Protein AF-A0A1Y2BFE4-F1 (afdb_monomer_lite)

Sequence (234 aa):
MSKLLGVISMFLFLLGNILLFYPKPSSEQTCFHAAPMLWWGVMTVVGVGWFLFLQVFVIVVIVGIGGQAVLVGIPCYPTLHRTLTISDLKSLLRRIRLIPSVPIPDPPRAARPDPLSPAELHKLQIVCYVPHHDTSDQQKTTPSSTLNISVYDQSRLPYPPVYLDGHQSTCAICQEHYTPPRIGRTILMRADPLKRLPCKHIFHATCIDQWLSRGAGNCPFCNASVRNGLAAMA

Radius of gyration: 33.29 Å; chains: 1; bounding box: 67×53×93 Å

Foldseek 3Di:
DVVVVVVVVVVCVLVVLVVVQDDDPDDDDHPCVVCVPVVVVSVVVSVVVVVVVVVVVVVCCCCVVVVVCVVVPDPDDPPPPPDDDVVNVVVVCVVVCVDPDDPDPDDPDPDFAAFDDVVLLVLFAKEFEDEDPDPPDPDDDDDDDDDPDPPDDCVQEPHHYDYDYPVLQAAPQVRDGFDHWDDDPDSHTDGFTWTQALVRRIHGSVRVNCCRHPNGQADPPPRHRSVVSSVVVD

pLDDT: mean 77.0, std 15.4, range [31.84, 96.06]

InterPro domains:
  IPR001841 Zinc finger, RING-type [PS50089] (171-223)
  IPR001841 Zinc finger, RING-type [SM00184] (171-222)
  IPR013083 Zinc finger, RING/FYVE/PHD-type [G3DSA:3.30.40.10] (164-232)
  IPR024766 Zinc finger, RING-H2-type [PF12678] (170-223)
  IPR051834 RING finger E3 ubiquitin-protein ligase [PTHR45931] (161-227)

Organism: NCBI:txid71784

Structure (mmCIF, N/CA/C/O backbone):
data_AF-A0A1Y2BFE4-F1
#
_entry.id   AF-A0A1Y2BFE4-F1
#
loop_
_atom_site.group_PDB
_atom_site.id
_atom_site.type_symbol
_atom_site.label_atom_id
_atom_site.label_alt_id
_atom_site.label_comp_id
_atom_site.label_asym_id
_atom_site.label_entity_id
_atom_site.label_seq_id
_atom_site.pdbx_PDB_ins_code
_atom_site.Cartn_x
_atom_site.Cartn_y
_atom_site.Cartn_z
_atom_site.occupancy
_atom_site.B_iso_or_equiv
_atom_site.auth_seq_id
_atom_site.auth_comp_id
_atom_site.auth_asym_id
_atom_site.auth_atom_id
_atom_site.pdbx_PDB_model_num
ATOM 1 N N . MET A 1 1 ? 18.359 24.005 -31.662 1.00 56.78 1 MET A N 1
ATOM 2 C CA . MET A 1 1 ? 18.259 24.875 -30.467 1.00 56.78 1 MET A CA 1
ATOM 3 C C . MET A 1 1 ? 18.097 24.107 -29.153 1.00 56.78 1 MET A C 1
ATOM 5 O O . MET A 1 1 ? 18.828 24.415 -28.226 1.00 56.78 1 MET A O 1
ATOM 9 N N . SER A 1 2 ? 17.239 23.083 -29.055 1.00 68.06 2 SER A N 1
ATOM 10 C CA . SER A 1 2 ? 17.021 22.317 -27.805 1.00 68.06 2 SER A CA 1
ATOM 11 C C . SER A 1 2 ? 18.285 21.678 -27.208 1.00 68.06 2 SER A C 1
ATOM 13 O O . SER A 1 2 ? 18.498 21.745 -26.002 1.00 68.06 2 SER A O 1
ATOM 15 N N . LYS A 1 3 ? 19.169 21.121 -28.047 1.00 72.94 3 LYS A N 1
ATOM 16 C CA . LYS A 1 3 ? 20.442 20.533 -27.591 1.00 72.94 3 LYS A CA 1
ATOM 17 C C . LYS A 1 3 ? 21.408 21.566 -26.994 1.00 72.94 3 LYS A C 1
ATOM 19 O O . LYS A 1 3 ? 22.086 21.263 -26.025 1.00 72.94 3 LYS A O 1
ATOM 24 N N . LEU A 1 4 ? 21.429 22.787 -27.535 1.00 79.06 4 LEU A N 1
ATOM 25 C CA . LEU A 1 4 ? 22.255 23.884 -27.021 1.00 79.06 4 LEU A CA 1
ATOM 26 C C . LEU A 1 4 ? 21.730 24.380 -25.666 1.00 79.06 4 LEU A C 1
ATOM 28 O O . LEU A 1 4 ? 22.512 24.597 -24.748 1.00 79.06 4 LEU A O 1
ATOM 32 N N . LEU A 1 5 ? 20.405 24.480 -25.522 1.00 77.81 5 LEU A N 1
ATOM 33 C CA . LEU A 1 5 ? 19.760 24.881 -24.271 1.00 77.81 5 LEU A CA 1
ATOM 34 C C . LEU A 1 5 ? 20.032 23.882 -23.134 1.00 77.81 5 LEU A C 1
ATOM 36 O O . LEU A 1 5 ? 20.310 24.292 -22.011 1.00 77.81 5 LEU A O 1
ATOM 40 N N . GLY A 1 6 ? 20.015 22.578 -23.438 1.00 79.25 6 GLY A N 1
ATOM 41 C CA . GLY A 1 6 ? 20.353 21.530 -22.469 1.00 79.25 6 GLY A CA 1
ATOM 42 C C . GLY A 1 6 ? 21.804 21.613 -21.991 1.00 79.25 6 GLY A C 1
ATOM 43 O O . GLY A 1 6 ? 22.066 21.517 -20.795 1.00 79.25 6 GLY A O 1
ATOM 44 N N . VAL A 1 7 ? 22.739 21.873 -22.908 1.00 78.62 7 VAL A N 1
ATOM 45 C CA . VAL A 1 7 ? 24.161 22.051 -22.576 1.00 78.62 7 VAL A CA 1
ATOM 46 C C . VAL A 1 7 ? 24.365 23.299 -21.709 1.00 78.62 7 VAL A C 1
ATOM 48 O O . VAL A 1 7 ? 25.021 23.217 -20.674 1.00 78.62 7 VAL A O 1
ATOM 51 N N . ILE A 1 8 ? 23.743 24.427 -22.061 1.00 82.19 8 ILE A N 1
ATOM 52 C CA . ILE A 1 8 ? 23.822 25.676 -21.283 1.00 82.19 8 ILE A CA 1
ATOM 53 C C . ILE A 1 8 ? 23.235 25.497 -19.875 1.00 82.19 8 ILE A C 1
ATOM 55 O O . ILE A 1 8 ? 23.859 25.908 -18.900 1.00 82.19 8 ILE A O 1
ATOM 59 N N . SER A 1 9 ? 22.075 24.843 -19.748 1.00 79.44 9 SER A N 1
ATOM 60 C CA . SER A 1 9 ? 21.457 24.562 -18.445 1.00 79.44 9 SER A CA 1
ATOM 61 C C . SER A 1 9 ? 22.351 23.693 -17.563 1.00 79.44 9 SER A C 1
ATOM 63 O O . SER A 1 9 ? 22.413 23.905 -16.353 1.00 79.44 9 SER A O 1
ATOM 65 N N . MET A 1 10 ? 23.052 22.728 -18.160 1.00 77.44 10 MET A N 1
ATOM 66 C CA . MET A 1 10 ? 24.003 21.884 -17.449 1.00 77.44 10 MET A CA 1
ATOM 67 C C . MET A 1 10 ? 25.190 22.721 -16.952 1.00 77.44 10 MET A C 1
ATOM 69 O O . MET A 1 10 ? 25.474 22.727 -15.760 1.00 77.44 10 MET A O 1
ATOM 73 N N . PHE A 1 11 ? 25.827 23.512 -17.821 1.00 80.88 11 PHE A N 1
ATOM 74 C CA . PHE A 1 11 ? 26.939 24.385 -17.426 1.00 80.88 11 PHE A CA 1
ATOM 75 C C . PHE A 1 11 ? 26.553 25.388 -16.334 1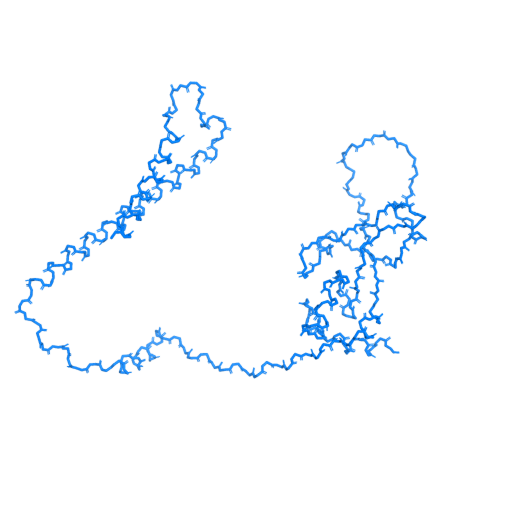.00 80.88 11 PHE A C 1
ATOM 77 O O . PHE A 1 11 ? 27.322 25.572 -15.397 1.00 80.88 11 PHE A O 1
ATOM 84 N N . LEU A 1 12 ? 25.360 25.986 -16.403 1.00 77.44 12 LEU A N 1
ATOM 85 C CA . LEU A 1 12 ? 24.857 26.896 -15.368 1.00 77.44 12 LEU A CA 1
ATOM 86 C C . LEU A 1 12 ? 24.610 26.184 -14.035 1.00 77.44 12 LEU A C 1
ATOM 88 O O . LEU A 1 12 ? 24.919 26.742 -12.986 1.00 77.44 12 LEU A O 1
ATOM 92 N N . PHE A 1 13 ? 24.107 24.947 -14.059 1.00 79.00 13 PHE A N 1
ATOM 93 C CA . PHE A 1 13 ? 23.939 24.144 -12.848 1.00 79.00 13 PHE A CA 1
ATOM 94 C C . PHE A 1 13 ? 25.292 23.807 -12.205 1.00 79.00 13 PHE A C 1
ATOM 96 O O . PHE A 1 13 ? 25.452 23.946 -10.991 1.00 79.00 13 PHE A O 1
ATOM 103 N N . LEU A 1 14 ? 26.292 23.421 -13.005 1.00 73.56 14 LEU A N 1
ATOM 104 C CA . LEU A 1 14 ? 27.635 23.113 -12.503 1.00 73.56 14 LEU A CA 1
ATOM 105 C C . LEU A 1 14 ? 28.347 24.376 -11.993 1.00 73.56 14 LEU A C 1
ATOM 107 O O . LEU A 1 14 ? 28.935 24.346 -10.914 1.00 73.56 14 LEU A O 1
ATOM 111 N N . LEU A 1 15 ? 28.245 25.496 -12.715 1.00 76.25 15 LEU A N 1
ATOM 112 C CA . LEU A 1 15 ? 28.817 26.780 -12.305 1.00 76.25 15 LEU A CA 1
ATOM 113 C C . LEU A 1 15 ? 28.139 27.315 -11.037 1.00 76.25 15 LEU A C 1
ATOM 115 O O . LEU A 1 15 ? 28.822 27.806 -10.146 1.00 76.25 15 LEU A O 1
ATOM 119 N N . GLY A 1 16 ? 26.816 27.169 -10.922 1.00 78.25 16 GLY A N 1
ATOM 120 C CA . GLY A 1 16 ? 26.054 27.554 -9.735 1.00 78.25 16 GLY A CA 1
ATOM 121 C C . GLY A 1 16 ? 26.472 26.770 -8.493 1.00 78.25 16 GLY A C 1
ATOM 122 O O . GLY A 1 16 ? 26.666 27.364 -7.438 1.00 78.25 16 GLY A O 1
ATOM 123 N N . ASN A 1 17 ? 26.704 25.460 -8.627 1.00 73.25 17 ASN A N 1
ATOM 124 C CA . ASN A 1 17 ? 27.237 24.653 -7.529 1.00 73.25 17 ASN A CA 1
ATOM 125 C C . ASN A 1 17 ? 28.675 25.065 -7.176 1.00 73.25 17 ASN A C 1
ATOM 127 O O . ASN A 1 17 ? 28.981 25.245 -6.006 1.00 73.25 17 ASN A O 1
ATOM 131 N N . ILE A 1 18 ? 29.552 25.295 -8.156 1.00 72.25 18 ILE A N 1
ATOM 132 C CA . ILE A 1 18 ? 30.928 25.749 -7.886 1.00 72.25 18 ILE A CA 1
ATOM 133 C C . ILE A 1 18 ? 30.940 27.113 -7.179 1.00 72.25 18 ILE A C 1
ATOM 135 O O . ILE A 1 18 ? 31.672 27.285 -6.209 1.00 72.25 18 ILE A O 1
ATOM 139 N N . LEU A 1 19 ? 30.115 28.064 -7.628 1.00 71.12 19 LEU A N 1
ATOM 140 C CA . LEU A 1 19 ? 30.034 29.410 -7.053 1.00 71.12 19 LEU A CA 1
ATOM 141 C C . LEU A 1 19 ? 29.451 29.411 -5.638 1.00 71.12 19 LEU A C 1
ATOM 143 O O . LEU A 1 19 ? 29.931 30.160 -4.794 1.00 71.12 19 LEU A O 1
ATOM 147 N N . LEU A 1 20 ? 28.462 28.557 -5.357 1.00 71.38 20 LEU A N 1
ATOM 148 C CA . LEU A 1 20 ? 27.833 28.470 -4.035 1.00 71.38 20 LEU A CA 1
ATOM 149 C C . LEU A 1 20 ? 28.796 27.941 -2.958 1.00 71.38 20 LEU A C 1
ATOM 151 O O . LEU A 1 20 ? 28.634 28.254 -1.781 1.00 71.38 20 LEU A O 1
ATOM 155 N N . PHE A 1 21 ? 29.823 27.186 -3.357 1.00 64.31 21 PHE A N 1
ATOM 156 C CA . PHE A 1 21 ? 30.831 26.625 -2.451 1.00 64.31 21 PHE A CA 1
ATOM 157 C C . PHE A 1 21 ? 32.230 27.242 -2.604 1.00 64.31 21 PHE A C 1
ATOM 159 O O . PHE A 1 21 ? 33.190 26.741 -2.016 1.00 64.31 21 PHE A O 1
ATOM 166 N N . TYR A 1 22 ? 32.353 28.337 -3.355 1.00 64.75 22 TYR A N 1
ATOM 167 C CA . TYR A 1 22 ? 33.552 29.169 -3.401 1.00 64.75 22 TYR A CA 1
ATOM 168 C C . TYR A 1 22 ? 33.384 30.282 -2.350 1.00 64.75 22 TYR A C 1
ATOM 170 O O . TYR A 1 22 ? 32.497 31.115 -2.522 1.00 64.75 22 TYR A O 1
ATOM 178 N N . PRO A 1 23 ? 34.137 30.295 -1.229 1.00 60.47 23 PRO A N 1
ATOM 179 C CA . PRO A 1 23 ? 35.601 30.234 -1.197 1.00 60.47 23 PRO A CA 1
ATOM 180 C C . PRO A 1 23 ? 36.201 28.975 -0.540 1.00 60.47 23 PRO A C 1
ATOM 182 O O . PRO A 1 23 ? 35.577 28.291 0.270 1.00 60.47 23 PRO A O 1
ATOM 185 N N . LYS A 1 24 ? 37.477 28.712 -0.865 1.00 59.78 24 LYS A N 1
ATOM 186 C CA . LYS A 1 24 ? 38.329 27.697 -0.221 1.00 59.78 24 LYS A CA 1
ATOM 187 C C . LYS A 1 24 ? 38.326 27.888 1.312 1.00 59.78 24 LYS A C 1
ATOM 189 O O . LYS A 1 24 ? 38.334 29.036 1.757 1.00 59.78 24 LYS A O 1
ATOM 194 N N . PRO A 1 25 ? 38.359 26.808 2.121 1.00 58.59 25 PRO A N 1
ATOM 195 C CA . PRO A 1 25 ? 38.468 26.890 3.579 1.00 58.59 25 PRO A CA 1
ATOM 196 C C . PRO A 1 25 ? 39.814 27.510 3.981 1.00 58.59 25 PRO A C 1
ATOM 198 O O . PRO A 1 25 ? 40.805 26.812 4.178 1.00 58.59 25 PRO A O 1
ATOM 201 N N . SER A 1 26 ? 39.880 28.839 4.018 1.00 57.38 26 SER A N 1
ATOM 202 C CA . SER A 1 26 ? 41.069 29.582 4.448 1.00 57.38 26 SER A CA 1
ATOM 203 C C . SER A 1 26 ? 40.761 30.903 5.164 1.00 57.38 26 SER A C 1
ATOM 205 O O . SER A 1 26 ? 41.692 31.636 5.473 1.00 57.38 26 SER A O 1
ATOM 207 N N . SER A 1 27 ? 39.497 31.224 5.462 1.00 55.50 27 SER A N 1
ATOM 208 C CA . SER A 1 27 ? 39.153 32.285 6.421 1.00 55.50 27 SER A CA 1
ATOM 209 C C . SER A 1 27 ? 37.962 31.875 7.296 1.00 55.50 27 SER A C 1
ATOM 211 O O . SER A 1 27 ? 37.169 31.012 6.919 1.00 55.50 27 SER A O 1
ATOM 213 N N . GLU A 1 28 ? 37.899 32.448 8.498 1.00 60.28 28 GLU A N 1
ATOM 214 C CA . GLU A 1 28 ? 37.286 31.917 9.729 1.00 60.28 28 GLU A CA 1
ATOM 215 C C . GLU A 1 28 ? 35.794 31.536 9.720 1.00 60.28 28 GLU A C 1
ATOM 217 O O . GLU A 1 28 ? 35.326 30.975 10.707 1.00 60.28 28 GLU A O 1
ATOM 222 N N . GLN A 1 29 ? 35.025 31.760 8.652 1.00 59.94 29 GLN A N 1
ATOM 223 C CA . GLN A 1 29 ? 33.618 31.338 8.599 1.00 59.94 29 GLN A CA 1
ATOM 224 C C . GLN A 1 29 ? 33.237 30.849 7.200 1.00 59.94 29 GLN A C 1
ATOM 226 O O . GLN A 1 29 ? 32.716 31.592 6.374 1.00 59.94 29 GLN A O 1
ATOM 231 N N . THR A 1 30 ? 33.488 29.567 6.927 1.00 63.97 30 THR A N 1
ATOM 232 C CA . THR A 1 30 ? 32.999 28.898 5.711 1.00 63.97 30 THR A CA 1
ATOM 233 C C . THR A 1 30 ? 31.907 27.885 6.042 1.00 63.97 30 THR A C 1
ATOM 235 O O . THR A 1 30 ? 31.871 27.314 7.134 1.00 63.97 30 THR A O 1
ATOM 238 N N . CYS A 1 31 ? 31.036 27.607 5.064 1.00 66.25 31 CYS A N 1
ATOM 239 C CA . CYS A 1 31 ? 29.960 26.610 5.163 1.00 66.25 31 CYS A CA 1
ATOM 240 C C . CYS A 1 31 ? 30.462 25.200 5.539 1.00 66.25 31 CYS A C 1
ATOM 242 O O . CYS A 1 31 ? 29.687 24.371 6.011 1.00 66.25 31 CYS A O 1
ATOM 244 N N . PHE A 1 32 ? 31.762 24.943 5.372 1.00 69.69 32 PHE A N 1
ATOM 245 C CA . PHE A 1 32 ? 32.432 23.721 5.803 1.00 69.69 32 PHE A CA 1
ATOM 246 C C . PHE A 1 32 ? 32.327 23.483 7.316 1.00 69.69 32 PHE A C 1
ATOM 248 O O . PHE A 1 32 ? 32.052 22.364 7.741 1.00 69.69 32 PHE A O 1
ATOM 255 N N . HIS A 1 33 ? 32.500 24.529 8.132 1.00 65.94 33 HIS A N 1
ATOM 256 C CA . HIS A 1 33 ? 32.484 24.397 9.593 1.00 65.94 33 HIS A CA 1
ATOM 257 C C . HIS A 1 33 ? 31.071 24.233 10.163 1.00 65.94 33 HIS A C 1
ATOM 259 O O . HIS A 1 33 ? 30.906 23.593 11.197 1.00 65.94 33 HIS A O 1
ATOM 265 N N . ALA A 1 34 ? 30.052 24.770 9.485 1.00 75.81 34 ALA A N 1
ATOM 266 C CA . ALA A 1 34 ? 28.661 24.650 9.915 1.00 75.81 34 ALA A CA 1
ATOM 267 C C . ALA A 1 34 ? 28.065 23.260 9.616 1.00 75.81 34 ALA A C 1
ATOM 269 O O . ALA A 1 34 ? 27.281 22.747 10.410 1.00 75.81 34 ALA A O 1
ATOM 270 N N . ALA A 1 35 ? 28.427 22.643 8.483 1.00 80.06 35 ALA A N 1
ATOM 271 C CA . ALA A 1 35 ? 27.880 21.350 8.063 1.00 80.06 35 ALA A CA 1
ATOM 272 C C . ALA A 1 35 ? 28.892 20.527 7.230 1.00 80.06 35 ALA A C 1
ATOM 274 O O . ALA A 1 35 ? 28.754 20.422 6.006 1.00 80.06 35 ALA A O 1
ATOM 275 N N . PRO A 1 36 ? 29.891 19.884 7.868 1.00 77.38 36 PRO A N 1
ATOM 276 C CA . PRO A 1 36 ? 30.990 19.215 7.163 1.00 77.38 36 PRO A CA 1
ATOM 277 C C . PRO A 1 36 ? 30.530 18.020 6.316 1.00 77.38 36 PRO A C 1
ATOM 279 O O . PRO A 1 36 ? 31.016 17.822 5.205 1.00 77.38 36 PRO A O 1
ATOM 282 N N . MET A 1 37 ? 29.552 17.245 6.797 1.00 80.62 37 MET A N 1
ATOM 283 C CA . MET A 1 37 ? 29.032 16.075 6.073 1.00 80.62 37 MET A CA 1
ATOM 284 C C . MET A 1 37 ? 28.280 16.468 4.796 1.00 80.62 37 MET A C 1
ATOM 286 O O . MET A 1 37 ? 28.418 15.816 3.762 1.00 80.62 37 MET A O 1
ATOM 290 N N . LEU A 1 38 ? 27.516 17.564 4.849 1.00 81.50 38 LEU A N 1
ATOM 291 C CA . LEU A 1 38 ? 26.784 18.082 3.696 1.00 81.50 38 LEU A CA 1
ATOM 292 C C . LEU A 1 38 ? 27.751 18.659 2.657 1.00 81.50 38 LEU A C 1
ATOM 294 O O . LEU A 1 38 ? 27.588 18.409 1.466 1.00 81.50 38 LEU A O 1
ATOM 298 N N . TRP A 1 39 ? 28.803 19.348 3.104 1.00 80.12 39 TRP A N 1
ATOM 299 C CA . TRP A 1 39 ? 29.842 19.873 2.220 1.00 80.12 39 TRP A CA 1
ATOM 300 C C . TRP A 1 39 ? 30.573 18.761 1.448 1.00 80.12 39 TRP A C 1
ATOM 302 O O . TRP A 1 39 ? 30.653 18.817 0.220 1.00 80.12 39 TRP A O 1
ATOM 312 N N . TRP A 1 40 ? 31.036 17.707 2.134 1.00 79.44 40 TRP A N 1
ATOM 313 C CA . TRP A 1 40 ? 31.690 16.561 1.483 1.00 79.44 40 TRP A CA 1
ATOM 314 C C . TRP A 1 40 ? 30.754 15.811 0.530 1.00 79.44 40 TRP A C 1
ATOM 316 O O . TRP A 1 40 ? 31.180 15.406 -0.555 1.00 79.44 40 TRP A O 1
ATOM 326 N N . GLY A 1 41 ? 29.480 15.661 0.904 1.00 83.88 41 GLY A N 1
ATOM 327 C CA . GLY A 1 41 ? 28.463 15.056 0.045 1.00 83.88 41 GLY A CA 1
ATOM 328 C C . GLY A 1 41 ? 28.290 15.827 -1.262 1.00 83.88 41 GLY A C 1
ATOM 329 O O . GLY A 1 41 ? 28.365 15.240 -2.341 1.00 83.88 41 GLY A O 1
ATOM 330 N N . VAL A 1 42 ? 28.146 17.152 -1.184 1.00 81.44 42 VAL A N 1
ATOM 331 C CA . VAL A 1 42 ? 27.983 17.987 -2.380 1.00 81.44 42 VAL A CA 1
ATOM 332 C C . VAL A 1 42 ? 29.247 17.990 -3.245 1.00 81.44 42 VAL A C 1
ATOM 334 O O . VAL A 1 42 ? 29.145 17.815 -4.458 1.00 81.44 42 VAL A O 1
ATOM 337 N N . MET A 1 43 ? 30.441 18.082 -2.649 1.00 80.75 43 MET A N 1
ATOM 338 C CA . MET A 1 43 ? 31.705 18.004 -3.399 1.00 80.75 43 MET A CA 1
ATOM 339 C C . MET A 1 43 ? 31.883 16.662 -4.116 1.00 80.75 43 MET A C 1
ATOM 341 O O . MET A 1 43 ? 32.321 16.630 -5.266 1.00 80.75 43 MET A O 1
ATOM 345 N N . THR A 1 44 ? 31.495 15.557 -3.475 1.00 83.06 44 THR A N 1
ATOM 346 C CA . THR A 1 44 ? 31.558 14.215 -4.074 1.00 83.06 44 THR A CA 1
ATOM 347 C C . THR A 1 44 ? 30.601 14.097 -5.256 1.00 83.06 44 THR A C 1
ATOM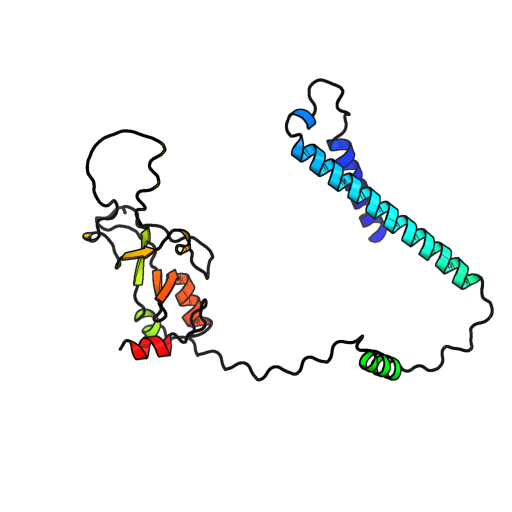 349 O O . THR A 1 44 ? 31.001 13.647 -6.328 1.00 83.06 44 THR A O 1
ATOM 352 N N . VAL A 1 45 ? 29.353 14.548 -5.098 1.00 83.44 45 VAL A N 1
ATOM 353 C CA . VAL A 1 45 ? 28.346 14.511 -6.171 1.00 83.44 45 VAL A CA 1
ATOM 354 C C . VAL A 1 45 ? 28.777 15.372 -7.360 1.00 83.44 45 VAL A C 1
ATOM 356 O O . VAL A 1 45 ? 28.694 14.923 -8.504 1.00 83.44 45 VAL A O 1
ATOM 359 N N . VAL A 1 46 ? 29.295 16.578 -7.106 1.00 82.44 46 VAL A N 1
ATOM 360 C CA . VAL A 1 46 ? 29.807 17.470 -8.156 1.00 82.44 46 VAL A CA 1
ATOM 361 C C . VAL A 1 46 ? 31.026 16.852 -8.848 1.00 82.44 46 VAL A C 1
ATOM 363 O O . VAL A 1 46 ? 31.073 16.824 -10.078 1.00 82.44 46 VAL A O 1
ATOM 366 N N . GLY A 1 47 ? 31.981 16.303 -8.094 1.00 83.06 47 GLY A N 1
ATOM 367 C CA . GLY A 1 47 ? 33.180 15.661 -8.642 1.00 83.06 47 GLY A CA 1
ATOM 368 C C . GLY A 1 47 ? 32.868 14.441 -9.513 1.00 83.06 47 GLY A C 1
ATOM 369 O O . GLY A 1 47 ? 33.361 14.342 -10.638 1.00 83.06 47 GLY A O 1
ATOM 370 N N . VAL A 1 48 ? 31.994 13.547 -9.041 1.00 85.19 48 VAL A N 1
ATOM 371 C CA . VAL A 1 48 ? 31.524 12.388 -9.820 1.00 85.19 48 VAL A CA 1
ATOM 372 C C . VAL A 1 48 ? 30.755 12.846 -11.062 1.00 85.19 48 VAL A C 1
ATOM 374 O O . VAL A 1 48 ? 30.955 12.291 -12.142 1.00 85.19 48 VAL A O 1
ATOM 377 N N . GLY A 1 49 ? 29.937 13.897 -10.947 1.00 84.38 49 GLY A N 1
ATOM 378 C CA . GLY A 1 49 ? 29.239 14.501 -12.082 1.00 84.38 49 GLY A CA 1
ATOM 379 C C . GLY A 1 49 ? 30.194 14.988 -13.179 1.00 84.38 49 GLY A C 1
ATOM 380 O O . GLY A 1 49 ? 30.000 14.656 -14.349 1.00 84.38 49 GLY A O 1
ATOM 381 N N . TRP A 1 50 ? 31.260 15.706 -12.810 1.00 81.88 50 TRP A N 1
ATOM 382 C CA . TRP A 1 50 ? 32.303 16.145 -13.748 1.00 81.88 50 TRP A CA 1
ATOM 383 C C . TRP A 1 50 ? 33.040 14.974 -14.400 1.00 81.88 50 TRP A C 1
ATOM 385 O O . TRP A 1 50 ? 33.277 15.006 -15.609 1.00 81.88 50 TRP A O 1
ATOM 395 N N . PHE A 1 51 ? 33.374 13.936 -13.630 1.00 86.56 51 PHE A N 1
ATOM 396 C CA . PHE A 1 51 ? 34.049 12.748 -14.151 1.00 86.56 51 PHE A CA 1
ATOM 397 C C . PHE A 1 51 ? 33.194 12.019 -15.196 1.00 86.56 51 PHE A C 1
ATOM 399 O O . PHE A 1 51 ? 33.668 11.745 -16.299 1.00 86.56 51 PHE A O 1
ATOM 406 N N . LEU A 1 52 ? 31.917 11.771 -14.889 1.00 85.31 52 LEU A N 1
ATOM 407 C CA . LEU A 1 52 ? 30.991 11.111 -15.813 1.00 85.31 52 LEU A CA 1
ATOM 408 C C . LEU A 1 52 ? 30.737 11.956 -17.064 1.00 85.31 52 LEU A C 1
ATOM 410 O O . LEU A 1 52 ? 30.698 11.420 -18.172 1.00 85.31 52 LEU A O 1
ATOM 414 N N . PHE A 1 53 ? 30.603 13.275 -16.913 1.00 84.62 53 PHE A N 1
ATOM 415 C CA . PHE A 1 53 ? 30.445 14.170 -18.055 1.00 84.62 53 PHE A CA 1
ATOM 416 C C . PHE A 1 53 ? 31.675 14.145 -18.969 1.00 84.62 53 PHE A C 1
ATOM 418 O O . PHE A 1 53 ? 31.530 13.974 -20.180 1.00 84.62 53 PHE A O 1
ATOM 425 N N . LEU A 1 54 ? 32.880 14.255 -18.400 1.00 85.50 54 LEU A N 1
ATOM 426 C CA . LEU A 1 54 ? 34.132 14.170 -19.152 1.00 85.50 54 LEU A CA 1
ATOM 427 C C . LEU A 1 54 ? 34.260 12.815 -19.859 1.00 85.50 54 LEU A C 1
ATOM 429 O O . LEU A 1 54 ? 34.608 12.771 -21.036 1.00 85.50 54 LEU A O 1
ATOM 433 N N . GLN A 1 55 ? 33.920 11.720 -19.177 1.00 86.75 55 GLN A N 1
ATOM 434 C CA . GLN A 1 55 ? 33.927 10.373 -19.743 1.00 86.75 55 GLN A CA 1
ATOM 435 C C . GLN A 1 55 ? 32.985 10.256 -20.952 1.00 86.75 55 GLN A C 1
ATOM 437 O O . GLN A 1 55 ? 33.397 9.778 -22.009 1.00 86.75 55 GLN A O 1
ATOM 442 N N . VAL A 1 56 ? 31.737 10.721 -20.834 1.00 86.00 56 VAL A N 1
ATOM 443 C CA . VAL A 1 56 ? 30.767 10.707 -21.943 1.00 86.00 56 VAL A CA 1
ATOM 444 C C . VAL A 1 56 ? 31.222 11.616 -23.082 1.00 86.00 56 VAL A C 1
ATOM 446 O O . VAL A 1 56 ? 31.128 11.227 -24.246 1.00 86.00 56 VAL A O 1
ATOM 449 N N . PHE A 1 57 ? 31.756 12.796 -22.770 1.00 85.44 57 PHE A N 1
ATOM 450 C CA . PHE A 1 57 ? 32.290 13.717 -23.768 1.00 85.44 57 PHE A CA 1
ATOM 451 C C . PHE A 1 57 ? 33.435 13.079 -24.564 1.00 85.44 57 PHE A C 1
ATOM 453 O O . PHE A 1 57 ? 33.400 13.090 -25.792 1.00 85.44 57 PHE A O 1
ATOM 460 N N . VAL A 1 58 ? 34.395 12.440 -23.887 1.00 88.00 58 VAL A N 1
ATOM 461 C CA . VAL A 1 58 ? 35.498 11.709 -24.530 1.00 88.00 58 VAL A CA 1
ATOM 462 C C . VAL A 1 58 ? 34.967 10.584 -25.419 1.00 88.00 58 VAL A C 1
ATOM 464 O O . VAL A 1 58 ? 35.394 10.475 -26.564 1.00 88.00 58 VAL A O 1
ATOM 467 N N . ILE A 1 59 ? 33.998 9.791 -24.954 1.00 86.19 59 ILE A N 1
ATOM 468 C CA . ILE A 1 59 ? 33.386 8.723 -25.764 1.00 86.19 59 ILE A CA 1
ATOM 469 C C . ILE A 1 59 ? 32.717 9.298 -27.018 1.00 86.19 59 ILE A C 1
ATOM 471 O O . ILE A 1 59 ? 32.920 8.778 -28.112 1.00 86.19 59 ILE A O 1
ATOM 475 N N . VAL A 1 60 ? 31.948 10.383 -26.891 1.00 85.19 60 VAL A N 1
ATOM 476 C CA . VAL A 1 60 ? 31.280 11.033 -28.029 1.00 85.19 60 VAL A CA 1
ATOM 477 C C . VAL A 1 60 ? 32.292 11.619 -29.009 1.00 85.19 60 VAL A C 1
ATOM 479 O O . VAL A 1 60 ? 32.083 11.525 -30.214 1.00 85.19 60 VAL A O 1
ATOM 482 N N . VAL A 1 61 ? 33.398 12.183 -28.526 1.00 85.56 61 VAL A N 1
ATOM 483 C CA . VAL A 1 61 ? 34.481 12.690 -29.378 1.00 85.56 61 VAL A CA 1
ATOM 484 C C . VAL A 1 61 ? 35.185 11.536 -30.094 1.00 85.56 61 VAL A C 1
ATOM 486 O O . VAL A 1 61 ? 35.355 11.602 -31.305 1.00 85.56 61 VAL A O 1
ATOM 489 N N . ILE A 1 62 ? 35.524 10.446 -29.401 1.00 85.19 62 ILE A N 1
ATOM 490 C CA . ILE A 1 62 ? 36.186 9.277 -30.003 1.00 85.19 62 ILE A CA 1
ATOM 491 C C . ILE A 1 62 ? 35.273 8.588 -31.023 1.00 85.19 62 ILE A C 1
ATOM 493 O O . ILE A 1 62 ? 35.712 8.288 -32.127 1.00 85.19 62 ILE A O 1
ATOM 497 N N . VAL A 1 63 ? 34.005 8.351 -30.690 1.00 83.75 63 VAL A N 1
ATOM 498 C CA . VAL A 1 63 ? 33.045 7.685 -31.587 1.00 83.75 63 VAL A CA 1
ATOM 499 C C . VAL A 1 63 ? 32.579 8.627 -32.697 1.00 83.75 63 VAL A C 1
ATOM 501 O O . VAL A 1 63 ? 32.378 8.193 -33.825 1.00 83.75 63 VAL A O 1
ATOM 504 N N . GLY A 1 64 ? 32.433 9.920 -32.415 1.00 74.88 64 GLY A N 1
ATOM 505 C CA . GLY A 1 64 ? 32.038 10.932 -33.392 1.00 74.88 64 GLY A CA 1
ATOM 506 C C . GLY A 1 64 ? 33.140 11.227 -34.407 1.00 74.88 64 GLY A C 1
ATOM 507 O O . GLY A 1 64 ? 32.879 11.209 -35.607 1.00 74.88 64 GLY A O 1
ATOM 508 N N . ILE A 1 65 ? 34.377 11.438 -33.950 1.00 71.50 65 ILE A N 1
ATOM 509 C CA . ILE A 1 65 ? 35.537 11.670 -34.825 1.00 71.50 65 ILE A CA 1
ATOM 510 C C . ILE A 1 65 ? 35.996 10.353 -35.464 1.00 71.50 65 ILE A C 1
ATOM 512 O O . ILE A 1 65 ? 36.220 10.300 -36.672 1.00 71.50 65 ILE A O 1
ATOM 516 N N . GLY A 1 66 ? 36.065 9.264 -34.694 1.00 64.75 66 GLY A N 1
ATOM 517 C CA . GLY A 1 66 ? 36.421 7.934 -35.196 1.00 64.75 66 GLY A CA 1
ATOM 518 C C . GLY A 1 66 ? 35.385 7.365 -36.167 1.00 64.75 66 GLY A C 1
ATOM 519 O O . GLY A 1 66 ? 35.752 6.763 -37.171 1.00 64.75 66 GLY A O 1
ATOM 520 N N . GLY A 1 67 ? 34.096 7.624 -35.943 1.00 63.16 67 GLY A N 1
ATOM 521 C CA . GLY A 1 67 ? 33.021 7.232 -36.855 1.00 63.16 67 GLY A CA 1
ATOM 522 C C . GLY A 1 67 ? 33.080 7.964 -38.197 1.00 63.16 67 GLY A C 1
ATOM 523 O O . GLY A 1 67 ? 32.836 7.350 -39.232 1.00 63.16 67 GLY A O 1
ATOM 524 N N . GLN A 1 68 ? 33.472 9.242 -38.208 1.00 59.44 68 GLN A N 1
ATOM 525 C CA . GLN A 1 68 ? 33.695 9.995 -39.450 1.00 59.44 68 GLN A CA 1
ATOM 526 C C . GLN A 1 68 ? 34.965 9.533 -40.187 1.00 59.44 68 GLN A C 1
ATOM 528 O O . GLN A 1 68 ? 34.953 9.431 -41.412 1.00 59.44 68 GLN A O 1
ATOM 533 N N . ALA A 1 69 ? 36.028 9.163 -39.464 1.00 56.53 69 ALA A N 1
ATOM 534 C CA . ALA A 1 69 ? 37.240 8.598 -40.063 1.00 56.53 69 ALA A CA 1
ATOM 535 C C . ALA A 1 69 ? 37.005 7.211 -40.703 1.00 56.53 69 ALA A C 1
ATOM 537 O O . ALA A 1 69 ? 37.552 6.922 -41.766 1.00 56.53 69 ALA A O 1
ATOM 538 N N . VAL A 1 70 ? 36.145 6.375 -40.109 1.00 57.94 70 VAL A N 1
ATOM 539 C CA . VAL A 1 70 ? 35.776 5.054 -40.657 1.00 57.94 70 VAL A CA 1
ATOM 540 C C . VAL A 1 70 ? 34.843 5.171 -41.874 1.00 57.94 70 VAL A C 1
ATOM 542 O O . VAL A 1 70 ? 34.947 4.365 -42.796 1.00 57.94 70 VAL A O 1
ATOM 545 N N . LEU A 1 71 ? 33.973 6.187 -41.924 1.00 53.12 71 LEU A N 1
ATOM 546 C CA . LEU A 1 71 ? 33.049 6.418 -43.047 1.00 53.12 71 LEU A CA 1
ATOM 547 C C . LEU A 1 71 ? 33.708 7.050 -44.284 1.00 53.12 71 LEU A C 1
ATOM 549 O O . LEU A 1 71 ? 33.246 6.805 -45.395 1.00 53.12 71 LEU A O 1
ATOM 553 N N . VAL A 1 72 ? 34.777 7.836 -44.118 1.00 57.56 72 VAL A N 1
ATOM 554 C CA . VAL A 1 72 ? 35.463 8.517 -45.237 1.00 57.56 72 VAL A CA 1
ATOM 555 C C . VAL A 1 72 ? 36.714 7.751 -45.716 1.00 57.56 72 VAL A C 1
ATOM 557 O O . VAL A 1 72 ? 37.197 7.992 -46.818 1.00 57.56 72 VAL A O 1
ATOM 560 N N . GLY A 1 73 ? 37.219 6.786 -44.937 1.00 54.03 73 GLY A N 1
ATOM 561 C CA . GLY A 1 73 ? 38.486 6.089 -45.206 1.00 54.03 73 GLY A CA 1
ATOM 562 C C . GLY A 1 73 ? 38.424 4.715 -45.890 1.00 54.03 73 GLY A C 1
ATOM 563 O O . GLY A 1 73 ? 39.483 4.140 -46.127 1.00 54.03 73 GLY A O 1
ATOM 564 N N . ILE A 1 74 ? 37.249 4.152 -46.209 1.00 52.91 74 ILE A N 1
ATOM 565 C CA . ILE A 1 74 ? 37.155 2.800 -46.805 1.00 52.91 74 ILE A CA 1
ATOM 566 C C . ILE A 1 74 ? 36.395 2.833 -48.143 1.00 52.91 74 ILE A C 1
ATOM 568 O O . ILE A 1 74 ? 35.175 2.656 -48.166 1.00 52.91 74 ILE A O 1
ATOM 572 N N . PRO A 1 75 ? 37.081 2.985 -49.291 1.00 52.66 75 PRO A N 1
ATOM 573 C CA . PRO A 1 75 ? 36.471 2.800 -50.600 1.00 52.66 75 PRO A CA 1
ATOM 574 C C . PRO A 1 75 ? 36.491 1.312 -50.980 1.00 52.66 75 PRO A C 1
ATOM 576 O O . PRO A 1 75 ? 37.175 0.933 -51.917 1.00 52.66 75 PRO A O 1
ATOM 579 N N . CYS A 1 76 ? 35.790 0.450 -50.236 1.00 50.84 76 CYS A N 1
ATOM 580 C CA . CYS A 1 76 ? 35.364 -0.882 -50.696 1.00 50.84 76 CYS A CA 1
ATOM 581 C C . CYS A 1 76 ? 34.525 -1.568 -49.611 1.00 50.84 76 CYS A C 1
ATOM 583 O O . CYS A 1 76 ? 35.052 -2.339 -48.819 1.00 50.84 76 CYS A O 1
ATOM 585 N N . TYR A 1 77 ? 33.220 -1.302 -49.556 1.00 48.62 77 TYR A N 1
ATOM 586 C CA . TYR A 1 77 ? 32.278 -2.257 -48.958 1.00 48.62 77 TYR A CA 1
ATOM 587 C C . TYR A 1 77 ? 30.858 -2.193 -49.568 1.00 48.62 77 TYR A C 1
ATOM 589 O O . TYR A 1 77 ? 29.882 -2.198 -48.821 1.00 48.62 77 TYR A O 1
ATOM 597 N N . PRO A 1 78 ? 30.649 -2.136 -50.904 1.00 49.12 78 PRO A N 1
ATOM 598 C CA . PRO A 1 78 ? 29.289 -2.151 -51.440 1.00 49.12 78 PRO A CA 1
ATOM 599 C C . PRO A 1 78 ? 28.739 -3.563 -51.734 1.00 49.12 78 PRO A C 1
ATOM 601 O O . PRO A 1 78 ? 27.777 -3.675 -52.488 1.00 49.12 78 PRO A O 1
ATOM 604 N N . THR A 1 79 ? 29.292 -4.652 -51.181 1.00 46.91 79 THR A N 1
ATOM 605 C CA . THR A 1 79 ? 28.878 -6.023 -51.575 1.00 46.91 79 THR A CA 1
ATOM 606 C C . THR A 1 79 ? 28.631 -7.022 -50.442 1.00 46.91 79 THR A C 1
ATOM 608 O O . THR A 1 79 ? 28.550 -8.217 -50.703 1.00 46.91 79 THR A O 1
ATOM 611 N N . LEU A 1 80 ? 28.400 -6.574 -49.202 1.00 45.66 80 LEU A N 1
ATOM 612 C CA . LEU A 1 80 ? 27.969 -7.482 -48.122 1.00 45.66 80 LEU A CA 1
ATOM 613 C C . LEU A 1 80 ? 26.786 -6.950 -47.297 1.00 45.66 80 LEU A C 1
ATOM 615 O O . LEU A 1 80 ? 26.736 -7.119 -46.086 1.00 45.66 80 LEU A O 1
ATOM 619 N N . HIS A 1 81 ? 25.819 -6.284 -47.933 1.00 46.34 81 HIS A N 1
ATOM 620 C CA . HIS A 1 81 ? 24.582 -5.852 -47.256 1.00 46.34 81 HIS A CA 1
ATOM 621 C C . HIS A 1 81 ? 23.297 -6.298 -47.985 1.00 46.34 81 HIS A C 1
ATOM 623 O O . HIS A 1 81 ? 22.269 -5.620 -48.010 1.00 46.34 81 HIS A O 1
ATOM 629 N N . ARG A 1 82 ? 23.352 -7.492 -48.574 1.00 49.44 82 ARG A N 1
ATOM 630 C CA . ARG A 1 82 ? 22.211 -8.310 -49.017 1.00 49.44 82 ARG A CA 1
ATOM 631 C C . ARG A 1 82 ? 22.602 -9.739 -48.646 1.00 49.44 82 ARG A C 1
ATOM 633 O O . ARG A 1 82 ? 23.626 -10.192 -49.122 1.00 49.44 82 ARG A O 1
ATOM 640 N N . THR A 1 83 ? 21.949 -10.498 -47.783 1.00 50.62 83 THR A N 1
ATOM 641 C CA . THR A 1 83 ? 20.583 -10.493 -47.263 1.00 50.62 83 THR A CA 1
ATOM 642 C C . THR A 1 83 ? 20.610 -11.306 -45.964 1.00 50.62 83 THR A C 1
ATOM 644 O O . THR A 1 83 ? 20.605 -12.531 -46.012 1.00 50.62 83 THR A O 1
ATOM 647 N N . LEU A 1 84 ? 20.652 -10.665 -44.798 1.00 53.94 84 LEU A N 1
ATOM 648 C CA . LEU A 1 84 ? 20.256 -11.328 -43.553 1.00 53.94 84 LEU A CA 1
ATOM 649 C C . LEU A 1 84 ? 18.925 -10.714 -43.167 1.00 53.94 84 LEU A C 1
ATOM 651 O O . LEU A 1 84 ? 18.850 -9.577 -42.702 1.00 53.94 84 LEU A O 1
ATOM 655 N N . THR A 1 85 ? 17.852 -11.431 -43.481 1.00 61.56 85 THR A N 1
ATOM 656 C CA . THR A 1 85 ? 16.512 -10.977 -43.140 1.00 61.56 85 THR A CA 1
ATOM 657 C C . THR A 1 85 ? 16.417 -10.882 -41.613 1.00 61.56 85 THR A C 1
ATOM 659 O O . THR A 1 85 ? 16.949 -11.724 -40.890 1.00 61.56 85 THR A O 1
ATOM 662 N N . ILE A 1 86 ? 15.762 -9.845 -41.082 1.00 60.56 86 ILE A N 1
ATOM 663 C CA . ILE A 1 86 ? 15.604 -9.631 -39.626 1.00 60.56 86 ILE A CA 1
ATOM 664 C C . ILE A 1 86 ? 14.992 -10.876 -38.936 1.00 60.56 86 ILE A C 1
ATOM 666 O O . ILE A 1 86 ? 15.205 -11.109 -37.744 1.00 60.56 86 ILE A O 1
ATOM 670 N N . SER A 1 87 ? 14.268 -11.707 -39.691 1.00 63.00 87 SER A N 1
ATOM 671 C CA . SER A 1 87 ? 13.767 -13.026 -39.293 1.00 63.00 87 SER A CA 1
ATOM 672 C C . SER A 1 87 ? 14.865 -14.044 -38.968 1.00 63.00 87 SER A C 1
ATOM 674 O O . SER A 1 87 ? 14.755 -14.719 -37.940 1.00 63.00 87 SER A O 1
ATOM 676 N N . ASP A 1 88 ? 15.931 -14.128 -39.767 1.00 65.94 88 ASP A N 1
ATOM 677 C CA . ASP A 1 88 ? 17.029 -15.087 -39.565 1.00 65.94 88 ASP A CA 1
ATOM 678 C C . ASP A 1 88 ? 17.863 -14.722 -38.333 1.00 65.94 88 ASP A C 1
ATOM 680 O O . ASP A 1 88 ? 18.201 -15.582 -37.515 1.00 65.94 88 ASP A O 1
ATOM 684 N N . LEU A 1 89 ? 18.088 -13.420 -38.125 1.00 68.88 89 LEU A N 1
ATOM 685 C CA . LEU A 1 89 ? 18.772 -12.905 -36.939 1.00 68.88 89 LEU A CA 1
ATOM 686 C C . LEU A 1 89 ? 17.952 -13.153 -35.664 1.00 68.88 89 LEU A C 1
ATOM 688 O O . LEU A 1 89 ? 18.489 -13.635 -34.669 1.00 68.88 89 LEU A O 1
ATOM 692 N N . LYS A 1 90 ? 16.635 -12.907 -35.689 1.00 68.69 90 LYS A N 1
ATOM 693 C CA . LYS A 1 90 ? 15.752 -13.222 -34.550 1.00 68.69 90 LYS A CA 1
ATOM 694 C C . LYS A 1 90 ? 15.711 -14.721 -34.244 1.00 68.69 90 LYS A C 1
ATOM 696 O O . LYS A 1 90 ? 15.606 -15.077 -33.073 1.00 68.69 90 LYS A O 1
ATOM 701 N N . SER A 1 91 ? 15.790 -15.584 -35.259 1.00 70.38 91 SER A N 1
ATOM 702 C CA . SER A 1 91 ? 15.814 -17.046 -35.099 1.00 70.38 91 SER A CA 1
ATOM 703 C C . SER A 1 91 ? 17.119 -17.530 -34.455 1.00 70.38 91 SER A C 1
ATOM 705 O O . SER A 1 91 ? 17.088 -18.298 -33.489 1.00 70.38 91 SER A O 1
ATOM 707 N N . LEU A 1 92 ? 18.265 -17.012 -34.910 1.00 72.81 92 LEU A N 1
ATOM 708 C CA . LEU A 1 92 ? 19.578 -17.308 -34.326 1.00 72.81 92 LEU A CA 1
ATOM 709 C C . LEU A 1 92 ? 19.710 -16.780 -32.892 1.00 72.81 92 LEU A C 1
ATOM 711 O O . LEU A 1 92 ? 20.137 -17.515 -32.004 1.00 72.81 92 LEU A O 1
ATOM 715 N N . LEU A 1 93 ? 19.260 -15.553 -32.627 1.00 73.19 93 LEU A N 1
ATOM 716 C CA . LEU A 1 93 ? 19.284 -14.969 -31.282 1.00 73.19 93 LEU A CA 1
ATOM 717 C C . LEU A 1 93 ? 18.381 -15.725 -30.287 1.00 73.19 93 LEU A C 1
ATOM 719 O O . LEU A 1 93 ? 18.712 -15.814 -29.103 1.00 73.19 93 LEU A O 1
ATOM 723 N N . ARG A 1 94 ? 17.274 -16.326 -30.755 1.00 70.88 94 ARG A N 1
ATOM 724 C CA . ARG A 1 94 ? 16.423 -17.216 -29.941 1.00 70.88 94 ARG A CA 1
ATOM 725 C C . ARG A 1 94 ? 17.124 -18.541 -29.613 1.00 70.88 94 ARG A C 1
ATOM 727 O O . ARG A 1 94 ? 16.975 -19.040 -28.502 1.00 70.88 94 ARG A O 1
ATOM 734 N N . ARG A 1 95 ? 17.921 -19.090 -30.543 1.00 76.12 95 ARG A N 1
ATOM 735 C CA . ARG A 1 95 ? 18.722 -20.316 -30.331 1.00 76.12 95 ARG A CA 1
ATOM 736 C C . ARG A 1 95 ? 19.879 -20.107 -29.354 1.00 76.12 95 ARG A C 1
ATOM 738 O O . ARG A 1 95 ? 20.144 -20.987 -28.544 1.00 76.12 95 ARG A O 1
ATOM 745 N N . ILE A 1 96 ? 20.516 -18.936 -29.386 1.00 82.12 96 ILE A N 1
ATOM 746 C CA . ILE A 1 96 ? 21.638 -18.571 -28.499 1.00 82.12 96 ILE A CA 1
ATOM 747 C C . ILE A 1 96 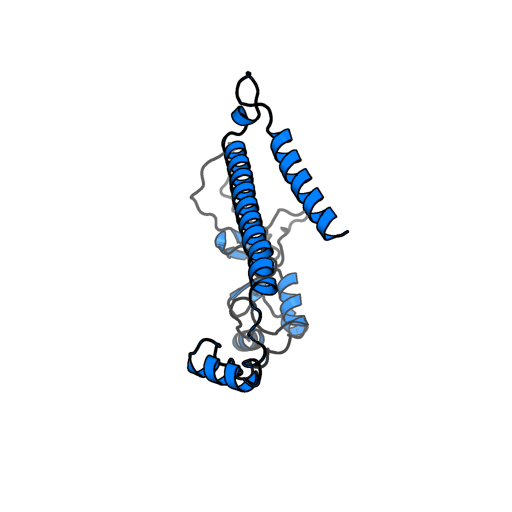? 21.131 -18.079 -27.116 1.00 82.12 96 ILE A C 1
ATOM 749 O O . ILE A 1 96 ? 21.913 -17.671 -26.268 1.00 82.12 96 ILE A O 1
ATOM 753 N N . ARG A 1 97 ? 19.812 -18.133 -26.852 1.00 68.38 97 ARG A N 1
ATOM 754 C CA . ARG A 1 97 ? 19.157 -17.660 -25.610 1.00 68.38 97 ARG A CA 1
ATOM 755 C C . ARG A 1 97 ? 19.455 -16.199 -25.236 1.00 68.38 97 ARG A C 1
ATOM 757 O O . ARG A 1 97 ? 19.346 -15.821 -24.075 1.00 68.38 97 ARG A O 1
ATOM 764 N N . LEU A 1 98 ? 19.773 -15.361 -26.222 1.00 78.69 98 LEU A N 1
ATOM 765 C CA . LEU A 1 98 ? 19.950 -13.913 -26.041 1.00 78.69 98 LEU A CA 1
ATOM 766 C C . LEU A 1 98 ? 18.609 -13.165 -26.006 1.00 78.69 98 LEU A C 1
ATOM 768 O O . LEU A 1 98 ? 18.531 -12.050 -25.500 1.00 78.69 98 LEU A O 1
ATOM 772 N N . ILE A 1 99 ? 17.549 -13.779 -26.540 1.00 73.38 99 ILE A N 1
ATOM 773 C CA . ILE A 1 99 ? 16.176 -13.280 -26.443 1.00 73.38 99 ILE A CA 1
ATOM 774 C C . ILE A 1 99 ? 15.452 -14.122 -25.385 1.00 73.38 99 ILE A C 1
ATOM 776 O O . ILE A 1 99 ? 15.380 -15.344 -25.560 1.00 73.38 99 ILE A O 1
ATOM 780 N N . PRO A 1 100 ? 14.899 -13.510 -24.320 1.00 70.19 100 PRO A N 1
ATOM 781 C CA . PRO A 1 100 ? 14.050 -14.209 -23.365 1.00 70.19 100 PRO A CA 1
ATOM 782 C C . PRO A 1 100 ? 12.913 -14.930 -24.092 1.00 70.19 100 PRO A C 1
ATOM 784 O O . PRO A 1 100 ? 12.317 -14.385 -25.025 1.00 70.19 100 PRO A O 1
ATOM 787 N N . SER A 1 101 ? 12.612 -16.165 -23.687 1.00 72.06 101 SER A N 1
ATOM 788 C CA . SER A 1 101 ? 11.431 -16.870 -24.188 1.00 72.06 101 SER A CA 1
ATOM 789 C C . SER A 1 101 ? 10.197 -16.000 -23.978 1.00 72.06 101 SER A C 1
ATOM 791 O O . SER A 1 101 ? 10.062 -15.377 -22.925 1.00 72.06 101 SER A O 1
ATOM 793 N N . VAL A 1 102 ? 9.307 -15.965 -24.976 1.00 76.25 102 VAL A N 1
ATOM 794 C CA . VAL A 1 102 ? 8.003 -15.306 -24.836 1.00 76.25 102 VAL A CA 1
ATOM 795 C C . VAL A 1 102 ? 7.358 -15.852 -23.559 1.00 76.25 102 VAL A C 1
ATOM 797 O O . VAL A 1 102 ? 7.260 -17.078 -23.445 1.00 76.25 102 VAL A O 1
ATOM 800 N N . PRO A 1 103 ? 6.986 -14.991 -22.593 1.00 77.12 103 PRO A N 1
ATOM 801 C CA . PRO A 1 103 ? 6.302 -15.436 -21.391 1.00 77.12 103 PRO A CA 1
ATOM 802 C C . PRO A 1 103 ? 5.077 -16.241 -21.813 1.00 77.12 103 PRO A C 1
ATOM 804 O O . PRO A 1 103 ? 4.267 -15.766 -22.612 1.00 77.12 103 PRO A O 1
ATOM 807 N N . ILE A 1 104 ? 4.984 -17.483 -21.339 1.00 80.12 104 ILE A N 1
ATOM 808 C CA . ILE A 1 104 ? 3.776 -18.287 -21.519 1.00 80.12 104 ILE A CA 1
ATOM 809 C C . ILE A 1 104 ? 2.636 -17.459 -20.912 1.00 80.12 104 ILE A C 1
ATOM 811 O O . ILE A 1 104 ? 2.825 -16.940 -19.811 1.00 80.12 104 ILE A O 1
ATOM 815 N N . PRO A 1 105 ? 1.501 -17.270 -21.610 1.00 80.81 105 PRO A N 1
ATOM 816 C CA . PRO A 1 105 ? 0.366 -16.573 -21.030 1.00 80.81 105 PRO A CA 1
ATOM 817 C C . PRO A 1 105 ? 0.003 -17.267 -19.722 1.00 80.81 105 PRO A C 1
ATOM 819 O O . PRO A 1 105 ? -0.318 -18.459 -19.732 1.00 80.81 105 PRO A O 1
ATOM 822 N N . ASP A 1 106 ? 0.106 -16.544 -18.607 1.00 80.75 106 ASP A N 1
ATOM 823 C CA . ASP A 1 106 ? -0.331 -17.071 -17.322 1.00 80.75 106 ASP A CA 1
ATOM 824 C C . ASP A 1 106 ? -1.786 -17.543 -17.463 1.00 80.75 106 ASP A C 1
ATOM 826 O O . ASP A 1 106 ? -2.574 -16.897 -18.174 1.00 80.75 106 ASP A O 1
ATOM 830 N N . PRO A 1 107 ? -2.165 -18.662 -16.817 1.00 84.44 107 PRO A N 1
ATOM 831 C CA . PRO A 1 107 ? -3.552 -19.094 -16.811 1.00 84.44 107 PRO A CA 1
ATOM 832 C C . PRO A 1 107 ? -4.445 -17.923 -16.377 1.00 84.44 107 PRO A C 1
ATOM 834 O O . PRO A 1 107 ? -4.016 -17.114 -15.542 1.00 84.44 107 PRO A O 1
ATOM 837 N N . PRO A 1 108 ? -5.673 -17.807 -16.923 1.00 80.62 108 PRO A N 1
ATOM 838 C CA . PRO A 1 108 ? -6.578 -16.720 -16.585 1.00 80.62 108 PRO A CA 1
ATOM 839 C C . PRO A 1 108 ? -6.652 -16.581 -15.070 1.00 80.62 108 PRO A C 1
ATOM 841 O O . PRO A 1 108 ? -7.025 -17.525 -14.368 1.00 80.62 108 PRO A O 1
ATOM 844 N N . ARG A 1 109 ? -6.230 -15.417 -14.561 1.00 77.62 109 ARG A N 1
ATOM 845 C CA . ARG A 1 109 ? -6.275 -15.140 -13.127 1.00 77.62 109 ARG A CA 1
ATOM 846 C C . ARG A 1 109 ? -7.704 -15.398 -12.664 1.00 77.62 109 ARG A C 1
ATOM 848 O O . ARG A 1 109 ? -8.638 -14.909 -13.297 1.00 77.62 109 ARG A O 1
ATOM 855 N N . ALA A 1 110 ? -7.851 -16.166 -11.582 1.00 75.56 110 ALA A N 1
ATOM 856 C CA . ALA A 1 110 ? -9.154 -16.448 -10.997 1.00 75.56 110 ALA A CA 1
ATOM 857 C C . ALA A 1 110 ? -9.971 -15.153 -10.897 1.00 75.56 110 ALA A C 1
ATOM 859 O O . ALA A 1 110 ? -9.432 -14.104 -10.518 1.00 75.56 110 ALA A O 1
ATOM 860 N N . ALA A 1 111 ? -11.245 -15.230 -11.289 1.00 75.62 111 ALA A N 1
ATOM 861 C CA . ALA A 1 111 ? -12.128 -14.077 -11.297 1.00 75.62 111 ALA A CA 1
ATOM 862 C C . ALA A 1 111 ? -12.113 -13.417 -9.914 1.00 75.62 111 ALA A C 1
ATOM 864 O O . ALA A 1 111 ? -12.192 -14.080 -8.877 1.00 75.62 111 ALA A O 1
ATOM 865 N N . ARG A 1 112 ? -11.948 -12.094 -9.907 1.00 77.69 112 ARG A N 1
ATOM 866 C CA . ARG A 1 112 ? -11.971 -11.313 -8.675 1.00 77.69 112 ARG A CA 1
ATOM 867 C C . ARG A 1 112 ? -13.359 -11.469 -8.037 1.00 77.69 112 ARG A C 1
ATOM 869 O O . ARG A 1 112 ? -14.341 -11.345 -8.762 1.00 77.69 112 ARG A O 1
ATOM 876 N N . PRO A 1 113 ? -13.456 -11.722 -6.720 1.00 80.12 113 PRO A N 1
ATOM 877 C CA . PRO A 1 113 ? -14.749 -11.846 -6.064 1.00 80.12 113 PRO A CA 1
ATOM 878 C C . PRO A 1 113 ? -15.535 -10.544 -6.182 1.00 80.12 113 PRO A C 1
ATOM 880 O O . PRO A 1 113 ? -14.970 -9.455 -6.012 1.00 80.12 113 PRO A O 1
ATOM 883 N N . ASP A 1 114 ? -16.833 -10.687 -6.435 1.00 86.44 114 ASP A N 1
ATOM 884 C CA . ASP A 1 114 ? -17.739 -9.563 -6.625 1.00 86.44 114 ASP A CA 1
ATOM 885 C C . ASP A 1 114 ? -17.732 -8.614 -5.421 1.00 86.44 114 ASP A C 1
ATOM 887 O O . ASP A 1 114 ? -17.592 -9.063 -4.271 1.00 86.44 114 ASP A O 1
ATOM 891 N N . PRO A 1 115 ? -17.896 -7.303 -5.666 1.00 87.62 115 PRO A N 1
ATOM 892 C CA . PRO A 1 115 ? -17.995 -6.324 -4.597 1.00 87.62 115 PRO A CA 1
ATOM 893 C C . PRO A 1 115 ? -19.138 -6.659 -3.630 1.00 87.62 115 PRO A C 1
ATOM 895 O O . PRO A 1 115 ? -20.143 -7.283 -3.986 1.00 87.62 115 PRO A O 1
ATOM 898 N N . LEU A 1 116 ? -18.971 -6.265 -2.369 1.00 86.38 116 LEU A N 1
ATOM 899 C CA . LEU A 1 116 ? -19.985 -6.464 -1.341 1.00 86.38 116 LEU A CA 1
ATOM 900 C C . LEU A 1 116 ? -21.093 -5.426 -1.494 1.00 86.38 116 LEU A C 1
ATOM 902 O O . LEU A 1 116 ? -20.843 -4.249 -1.766 1.00 86.38 116 LEU A O 1
ATOM 906 N N . SER A 1 117 ? -22.328 -5.862 -1.257 1.00 88.31 117 SER A N 1
ATOM 907 C CA . SER A 1 117 ? -23.457 -4.939 -1.185 1.00 88.31 117 SER A CA 1
ATOM 908 C C . SER A 1 117 ? -23.344 -4.072 0.082 1.00 88.31 117 SER A C 1
ATOM 910 O O . SER A 1 117 ? -22.735 -4.496 1.073 1.00 88.31 117 SER A O 1
ATOM 912 N N . PRO A 1 118 ? -23.952 -2.873 0.118 1.00 85.44 118 PRO A N 1
ATOM 913 C CA . PRO A 1 118 ? -23.889 -2.019 1.301 1.00 85.44 118 PRO A CA 1
ATOM 914 C C . PRO A 1 118 ? -24.448 -2.719 2.546 1.00 85.44 118 PRO A C 1
ATOM 916 O O . PRO A 1 118 ? -23.884 -2.566 3.622 1.00 85.44 118 PRO A O 1
ATOM 919 N N . ALA A 1 119 ? -25.488 -3.550 2.426 1.00 85.19 119 ALA A N 1
ATOM 920 C CA . ALA A 1 119 ? -26.042 -4.299 3.556 1.00 85.19 119 ALA A CA 1
ATOM 921 C C . ALA A 1 119 ? -25.034 -5.289 4.171 1.00 85.19 119 ALA A C 1
ATOM 923 O O . ALA A 1 119 ? -24.990 -5.461 5.386 1.00 85.19 119 ALA A O 1
ATOM 924 N N . GLU A 1 120 ? -24.190 -5.915 3.351 1.00 86.06 120 GLU A N 1
ATOM 925 C CA . GLU A 1 120 ? -23.154 -6.845 3.817 1.00 86.06 120 GLU A CA 1
ATOM 926 C C . GLU A 1 120 ? -21.988 -6.117 4.476 1.00 86.06 120 GLU A C 1
ATOM 928 O O . GLU A 1 120 ? -21.408 -6.602 5.444 1.00 86.06 120 GLU A O 1
ATOM 933 N N . LEU A 1 121 ? -21.689 -4.915 3.996 1.00 87.56 121 LEU A N 1
ATOM 934 C CA . LEU A 1 121 ? -20.656 -4.056 4.551 1.00 87.56 121 LEU A CA 1
ATOM 935 C C . LEU A 1 121 ? -20.980 -3.578 5.976 1.00 87.56 121 LEU A C 1
ATOM 937 O O . LEU A 1 121 ? -20.067 -3.376 6.781 1.00 87.56 121 LEU A O 1
ATOM 941 N N . HIS A 1 122 ? -22.269 -3.418 6.293 1.00 87.19 122 HIS A N 1
ATOM 942 C CA . HIS A 1 122 ? -22.751 -3.088 7.639 1.00 87.19 122 HIS A CA 1
ATOM 943 C C . HIS A 1 122 ? -22.716 -4.284 8.602 1.00 87.19 122 HIS A C 1
ATOM 945 O O . HIS A 1 122 ? -22.743 -4.076 9.810 1.00 87.19 122 HIS A O 1
ATOM 951 N N . LYS A 1 123 ? -22.617 -5.526 8.100 1.00 88.62 123 LYS A N 1
ATOM 952 C CA . LYS A 1 123 ? -22.442 -6.719 8.951 1.00 88.62 123 LYS A CA 1
ATOM 953 C C . LYS A 1 123 ? -21.025 -6.840 9.518 1.00 88.62 123 LYS A C 1
ATOM 955 O O . LYS A 1 123 ? -20.799 -7.629 10.428 1.00 88.62 123 LYS A O 1
ATOM 960 N N . LEU A 1 124 ? -20.061 -6.098 8.971 1.00 90.19 124 LEU A N 1
ATOM 961 C CA . LEU A 1 124 ? -18.685 -6.111 9.457 1.00 90.19 124 LEU A CA 1
ATOM 962 C C . LEU A 1 124 ? -18.587 -5.439 10.827 1.00 90.19 124 LEU A C 1
ATOM 964 O O . LEU A 1 124 ? -19.124 -4.353 11.044 1.00 90.19 124 LEU A O 1
ATOM 968 N N . GLN A 1 125 ? -17.841 -6.068 11.732 1.00 92.25 125 GLN A N 1
ATOM 969 C CA . GLN A 1 125 ? -17.658 -5.570 13.089 1.00 92.25 125 GLN A CA 1
ATOM 970 C C . GLN A 1 125 ? -16.829 -4.277 13.087 1.00 92.25 125 GLN A C 1
ATOM 972 O O . GLN A 1 125 ? -15.672 -4.275 12.651 1.00 92.25 125 GLN A O 1
ATOM 977 N N . ILE A 1 126 ? -17.413 -3.198 13.618 1.00 94.44 126 ILE A N 1
ATOM 978 C CA . ILE A 1 126 ? -16.712 -1.936 13.882 1.00 94.44 126 ILE A CA 1
ATOM 979 C C . ILE A 1 126 ? -16.017 -2.028 15.245 1.00 94.44 126 ILE A C 1
ATOM 981 O O . ILE A 1 126 ? -16.607 -2.499 16.217 1.00 94.44 126 ILE A O 1
ATOM 985 N N . VAL A 1 127 ? -14.759 -1.602 15.307 1.00 93.50 127 VAL A N 1
ATOM 986 C CA . VAL A 1 127 ? -13.884 -1.638 16.485 1.00 93.50 127 VAL A CA 1
ATOM 987 C C . VAL A 1 127 ? -13.099 -0.334 16.611 1.00 93.50 127 VAL A C 1
ATOM 989 O O . VAL A 1 127 ? -12.991 0.427 15.648 1.00 93.50 127 VAL A O 1
ATOM 992 N N . CYS A 1 128 ? -12.532 -0.079 17.789 1.00 92.50 128 CYS A N 1
ATOM 993 C CA . CYS A 1 128 ? -11.564 0.997 18.002 1.00 92.50 128 CYS A CA 1
ATOM 994 C C . CYS A 1 128 ? -10.199 0.429 18.414 1.00 92.50 128 CYS A C 1
ATOM 996 O O . CYS A 1 128 ? -10.114 -0.598 19.087 1.00 92.50 128 CYS A O 1
ATOM 998 N N . TYR A 1 129 ? -9.126 1.095 17.992 1.00 91.62 129 TYR A N 1
ATOM 999 C CA . TYR A 1 129 ? -7.765 0.741 18.388 1.00 91.62 129 TYR A CA 1
ATOM 1000 C C . TYR A 1 129 ? -7.482 1.237 19.803 1.00 91.62 129 TYR A C 1
ATOM 1002 O O . TYR A 1 129 ? -7.759 2.394 20.103 1.00 91.62 129 TYR A O 1
ATOM 1010 N N . VAL A 1 130 ? -6.899 0.390 20.650 1.00 90.06 130 VAL A N 1
ATOM 1011 C CA . VAL A 1 130 ? -6.338 0.781 21.947 1.00 90.06 130 VAL A CA 1
ATOM 1012 C C . VAL A 1 130 ? -4.889 0.281 22.011 1.00 90.06 130 VAL A C 1
ATOM 1014 O O . VAL A 1 130 ? -4.658 -0.902 21.769 1.00 90.06 130 VAL A O 1
ATOM 1017 N N . PRO A 1 131 ? -3.895 1.135 22.304 1.00 87.50 131 PRO A N 1
ATOM 1018 C CA . PRO A 1 131 ? -2.507 0.695 22.408 1.00 87.50 131 PRO A CA 1
ATOM 1019 C C . PRO A 1 131 ? -2.317 -0.228 23.618 1.00 87.50 131 PRO A C 1
ATOM 1021 O O . PRO A 1 131 ? -2.918 -0.006 24.674 1.00 87.50 131 PRO A O 1
ATOM 1024 N N . HIS A 1 132 ? -1.460 -1.243 23.486 1.00 80.81 132 HIS A N 1
ATOM 1025 C CA . HIS A 1 132 ? -0.981 -1.986 24.650 1.00 80.81 132 HIS A CA 1
ATOM 1026 C C . HIS A 1 132 ? -0.146 -1.064 25.553 1.00 80.81 132 HIS A C 1
ATOM 1028 O O . HIS A 1 132 ? 0.697 -0.299 25.088 1.00 80.81 132 HIS A O 1
ATOM 1034 N N . HIS A 1 133 ? -0.408 -1.114 26.860 1.00 64.88 133 HIS A N 1
ATOM 1035 C CA . HIS A 1 133 ? 0.465 -0.508 27.858 1.00 64.88 133 HIS A CA 1
ATOM 1036 C C . HIS A 1 133 ? 1.662 -1.433 28.066 1.00 64.88 133 HIS A C 1
ATOM 1038 O O . HIS A 1 133 ? 1.635 -2.289 28.949 1.00 64.88 133 HIS A O 1
ATOM 1044 N N . ASP A 1 134 ? 2.706 -1.268 27.263 1.00 49.62 134 ASP A N 1
ATOM 1045 C CA . ASP A 1 134 ? 3.988 -1.870 27.599 1.00 49.62 134 ASP A CA 1
ATOM 1046 C C . ASP A 1 134 ? 4.584 -1.089 28.773 1.00 49.62 134 ASP A C 1
ATOM 1048 O O . ASP A 1 134 ? 4.847 0.112 28.704 1.00 49.62 134 ASP A O 1
ATOM 1052 N N . THR A 1 135 ? 4.782 -1.780 29.891 1.00 46.34 135 THR A N 1
ATOM 1053 C CA . THR A 1 135 ? 5.437 -1.297 31.118 1.00 46.34 135 THR A CA 1
ATOM 1054 C C . THR A 1 135 ? 6.928 -0.949 30.931 1.00 46.34 135 THR A C 1
ATOM 1056 O O . THR A 1 135 ? 7.694 -1.026 31.889 1.00 46.34 135 THR A O 1
ATOM 1059 N N . SER A 1 136 ? 7.377 -0.595 29.723 1.00 41.38 136 SER A N 1
ATOM 1060 C CA . SER A 1 136 ? 8.800 -0.472 29.378 1.00 41.38 136 SER A CA 1
ATOM 1061 C C . SER A 1 136 ? 9.305 0.937 29.072 1.00 41.38 136 SER A C 1
ATOM 1063 O O . SER A 1 136 ? 10.516 1.088 28.993 1.00 41.38 136 SER A O 1
ATOM 1065 N N . ASP A 1 137 ? 8.461 1.973 29.007 1.00 42.06 137 ASP A N 1
ATOM 1066 C CA . ASP A 1 137 ? 8.938 3.358 28.835 1.00 42.06 137 ASP A CA 1
ATOM 1067 C C . ASP A 1 137 ? 8.580 4.258 30.029 1.00 42.06 137 ASP A C 1
ATOM 1069 O O . ASP A 1 137 ? 7.903 5.282 29.921 1.00 42.06 137 ASP A O 1
ATOM 1073 N N . GLN A 1 138 ? 9.114 3.915 31.206 1.00 45.28 138 GLN A N 1
ATOM 1074 C CA . GLN A 1 138 ? 9.523 4.964 32.140 1.00 45.28 138 GLN A CA 1
ATOM 1075 C C . GLN A 1 138 ? 10.829 5.569 31.621 1.00 45.28 138 GLN A C 1
ATOM 1077 O O . GLN A 1 138 ? 11.890 5.052 31.940 1.00 45.28 138 GLN A O 1
ATOM 1082 N N . GLN A 1 139 ? 10.753 6.644 30.831 1.00 47.44 139 GLN A N 1
ATOM 1083 C CA . GLN A 1 139 ? 11.605 7.834 30.985 1.00 47.44 139 GLN A CA 1
ATOM 1084 C C . GLN A 1 139 ? 11.240 8.882 29.920 1.00 47.44 139 GLN A C 1
ATOM 1086 O O . GLN A 1 139 ? 11.687 8.792 28.781 1.00 47.44 139 GLN A O 1
ATOM 1091 N N . LYS A 1 140 ? 10.490 9.927 30.305 1.00 37.97 140 LYS A N 1
ATOM 1092 C CA . LYS A 1 140 ? 10.953 11.335 30.322 1.00 37.97 140 LYS A CA 1
ATOM 1093 C C . LYS A 1 140 ? 9.765 12.300 30.499 1.00 37.97 140 LYS A C 1
ATOM 1095 O O . LYS A 1 140 ? 8.932 12.437 29.613 1.00 37.97 140 LYS A O 1
ATOM 1100 N N . THR A 1 141 ? 9.797 13.012 31.638 1.00 36.47 141 THR A N 1
ATOM 1101 C CA . THR A 1 141 ? 9.083 14.265 32.015 1.00 36.47 141 THR A CA 1
ATOM 1102 C C . THR A 1 141 ? 7.560 14.149 32.199 1.00 36.47 141 THR A C 1
ATOM 1104 O O . THR A 1 141 ? 6.863 13.829 31.255 1.00 36.47 141 THR A O 1
ATOM 1107 N N . THR A 1 142 ? 6.931 14.372 33.364 1.00 31.84 142 THR A N 1
ATOM 1108 C CA . THR A 1 142 ? 7.147 15.320 34.488 1.00 31.84 142 THR A CA 1
ATOM 1109 C C . THR A 1 142 ? 6.292 14.861 35.701 1.00 31.84 142 THR A C 1
ATOM 1111 O O . THR A 1 142 ? 5.350 14.096 35.494 1.00 31.84 142 THR A O 1
ATOM 1114 N N . PRO A 1 143 ? 6.563 15.287 36.955 1.00 47.56 143 PRO A N 1
ATOM 1115 C CA . PRO A 1 143 ? 5.931 14.723 38.147 1.00 47.56 143 PRO A CA 1
ATOM 1116 C C . PRO A 1 143 ? 4.646 15.472 38.521 1.00 47.56 143 PRO A C 1
ATOM 1118 O O . PRO A 1 143 ? 4.681 16.685 38.696 1.00 47.56 143 PRO A O 1
ATOM 1121 N N . SER A 1 144 ? 3.537 14.752 38.696 1.00 38.78 144 SER A N 1
ATOM 1122 C CA . SER A 1 144 ? 2.440 15.091 39.621 1.00 38.78 144 SER A CA 1
ATOM 1123 C C . SER A 1 144 ? 1.461 13.916 39.696 1.00 38.78 144 SER A C 1
ATOM 1125 O O . SER A 1 144 ? 0.677 13.694 38.786 1.00 38.78 144 SER A O 1
ATOM 1127 N N . SER A 1 145 ? 1.587 13.148 40.780 1.00 42.53 145 SER A N 1
ATOM 1128 C CA . SER A 1 145 ? 0.516 12.516 41.563 1.00 42.53 145 SER A CA 1
ATOM 1129 C C . SER A 1 145 ? -0.776 12.017 40.881 1.00 42.53 145 SER A C 1
ATOM 1131 O O . SER A 1 145 ? -1.545 12.777 40.297 1.00 42.53 145 SER A O 1
ATOM 1133 N N . THR A 1 146 ? -1.115 10.783 41.281 1.00 38.44 146 THR A N 1
ATOM 1134 C CA . THR A 1 146 ? -2.450 10.171 41.489 1.00 38.44 146 THR A CA 1
ATOM 1135 C C . THR A 1 146 ? -3.059 9.272 40.392 1.00 38.44 146 THR A C 1
ATOM 1137 O O . THR A 1 146 ? -3.511 9.735 39.355 1.00 38.44 146 THR A O 1
ATOM 1140 N N . LEU A 1 147 ? -3.202 7.991 40.786 1.00 38.53 147 LEU A N 1
ATOM 1141 C CA . LEU A 1 147 ? -4.095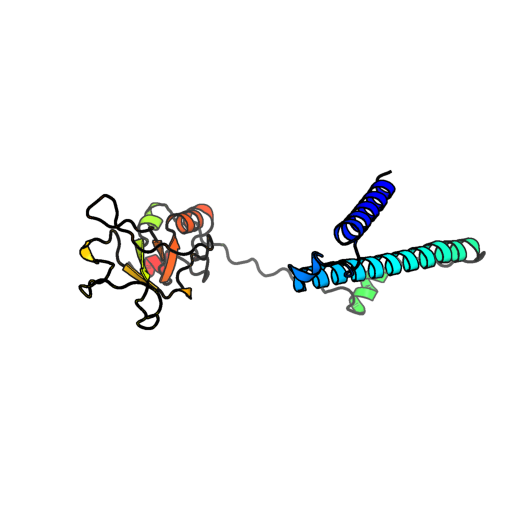 6.914 40.319 1.00 38.53 147 LEU A CA 1
ATOM 1142 C C . LEU A 1 147 ? -3.727 6.162 39.021 1.00 38.53 147 LEU A C 1
ATOM 1144 O O . LEU A 1 147 ? -3.726 6.718 37.931 1.00 38.53 147 LEU A O 1
ATOM 1148 N N . ASN A 1 148 ? -3.533 4.838 39.157 1.00 42.81 148 ASN A N 1
ATOM 1149 C CA . ASN A 1 148 ? -3.570 3.831 38.082 1.00 42.81 148 ASN A CA 1
ATOM 1150 C C . ASN A 1 148 ? -4.989 3.754 37.483 1.00 42.81 148 ASN A C 1
ATOM 1152 O O . ASN A 1 148 ? -5.718 2.782 37.670 1.00 42.81 148 ASN A O 1
ATOM 1156 N N . ILE A 1 149 ? -5.409 4.814 36.804 1.00 48.53 149 ILE A N 1
ATOM 1157 C CA . ILE A 1 149 ? -6.598 4.826 35.960 1.00 48.53 149 ILE A CA 1
ATOM 1158 C C . ILE A 1 149 ? -6.125 4.376 34.585 1.00 48.53 149 ILE A C 1
ATOM 1160 O O . ILE A 1 149 ? -5.253 5.013 33.993 1.00 48.53 149 ILE A O 1
ATOM 1164 N N . SER A 1 150 ? -6.677 3.276 34.068 1.00 58.31 150 SER A N 1
ATOM 1165 C CA . SER A 1 150 ? -6.554 2.978 32.643 1.00 58.31 150 SER A CA 1
ATOM 1166 C C . SER A 1 150 ? -7.022 4.222 31.888 1.00 58.31 150 SER A C 1
ATOM 1168 O O . SER A 1 150 ? -8.194 4.585 31.977 1.00 58.31 150 SER A O 1
ATOM 1170 N N . VAL A 1 151 ? -6.105 4.902 31.190 1.00 69.12 151 VAL A N 1
ATOM 1171 C CA . VAL A 1 151 ? -6.350 6.176 30.477 1.00 69.12 151 VAL A CA 1
ATOM 1172 C C . VAL A 1 151 ? -7.575 6.081 29.553 1.00 69.12 151 VAL A C 1
ATOM 1174 O O . VAL A 1 151 ? -8.243 7.075 29.267 1.00 69.12 151 VAL A O 1
ATOM 1177 N N . TYR A 1 152 ? -7.914 4.856 29.154 1.00 70.94 152 TYR A N 1
ATOM 1178 C CA . TYR A 1 152 ? -9.093 4.492 28.392 1.00 70.94 152 TYR A CA 1
ATOM 1179 C C . TYR A 1 152 ? -10.108 3.773 29.295 1.00 70.94 152 TYR A C 1
ATOM 1181 O O . TYR A 1 152 ? -9.974 2.585 29.578 1.00 70.94 152 TYR A O 1
ATOM 1189 N N . ASP A 1 153 ? -11.130 4.496 29.754 1.00 79.12 153 ASP A N 1
ATOM 1190 C CA . ASP A 1 153 ? -12.298 3.906 30.415 1.00 79.12 153 ASP A CA 1
ATOM 1191 C C . ASP A 1 153 ? -13.143 3.168 29.367 1.00 79.12 153 ASP A C 1
ATOM 1193 O O . ASP A 1 153 ? -13.756 3.785 28.491 1.00 79.12 153 ASP A O 1
ATOM 1197 N N . GLN A 1 154 ? -13.162 1.838 29.453 1.00 79.69 154 GLN A N 1
ATOM 1198 C CA . GLN A 1 154 ? -13.840 0.969 28.492 1.00 79.69 154 GLN A CA 1
ATOM 1199 C C . GLN A 1 154 ? -15.349 1.241 28.413 1.00 79.69 154 GLN A C 1
ATOM 1201 O O . GLN A 1 154 ? -15.944 1.052 27.353 1.00 79.69 154 GLN A O 1
ATOM 1206 N N . SER A 1 155 ? -15.957 1.755 29.490 1.00 80.50 155 SER A N 1
ATOM 1207 C CA . SER A 1 155 ? -17.378 2.126 29.517 1.00 80.50 155 SER A CA 1
ATOM 1208 C C . SER A 1 155 ? -17.704 3.370 28.677 1.00 80.50 155 SER A C 1
ATOM 1210 O O . SER A 1 155 ? -18.860 3.595 28.322 1.00 80.50 155 SER A O 1
ATOM 1212 N N . ARG A 1 156 ? -16.688 4.166 28.318 1.00 84.31 156 ARG A N 1
ATOM 1213 C CA . ARG A 1 156 ? -16.821 5.407 27.535 1.00 84.31 156 ARG A CA 1
ATOM 1214 C C . ARG A 1 156 ? -16.405 5.255 26.074 1.00 84.31 156 ARG A C 1
ATOM 1216 O O . ARG A 1 156 ? -16.418 6.244 25.334 1.00 84.31 156 ARG A O 1
ATOM 1223 N N . LEU A 1 157 ? -16.006 4.055 25.652 1.00 87.56 157 LEU A N 1
ATOM 1224 C CA . LEU A 1 157 ? -15.615 3.791 24.272 1.00 87.56 157 LEU A CA 1
ATOM 1225 C C . LEU A 1 157 ? -16.856 3.631 23.379 1.00 87.56 157 LEU A C 1
ATOM 1227 O O . LEU A 1 157 ? -17.783 2.911 23.742 1.00 87.56 157 LEU A O 1
ATOM 1231 N N . PRO A 1 158 ? -16.878 4.258 22.188 1.00 86.31 158 PRO A N 1
ATOM 1232 C CA . PRO A 1 158 ? -18.008 4.147 21.264 1.00 86.31 158 PRO A CA 1
ATOM 1233 C C . PRO A 1 158 ? -18.102 2.769 20.591 1.00 86.31 158 PRO A C 1
ATOM 1235 O O . PRO A 1 158 ? -19.173 2.387 20.129 1.00 86.31 158 PRO A O 1
ATOM 1238 N N . TYR A 1 159 ? -16.987 2.033 20.525 1.00 89.88 159 TYR A N 1
ATOM 1239 C CA . TYR A 1 159 ? -16.874 0.734 19.864 1.00 89.88 159 TYR A CA 1
ATOM 1240 C C . TYR A 1 159 ? -16.089 -0.250 20.743 1.00 89.88 159 TYR A C 1
ATOM 1242 O O . TYR A 1 159 ? -15.316 0.190 21.599 1.00 89.88 159 TYR A O 1
ATOM 1250 N N . PRO A 1 160 ? -16.235 -1.572 20.528 1.00 90.62 160 PRO A N 1
ATOM 1251 C CA . PRO A 1 160 ? -15.427 -2.574 21.215 1.00 90.62 160 PRO A CA 1
ATOM 1252 C C . PRO A 1 160 ? -13.922 -2.346 20.978 1.00 90.62 160 PRO A C 1
ATOM 1254 O O . PRO A 1 160 ? -13.522 -2.156 19.820 1.00 90.62 160 PRO A O 1
ATOM 1257 N N . PRO A 1 161 ? -13.084 -2.380 22.031 1.00 90.50 161 PRO A N 1
ATOM 1258 C CA . PRO A 1 161 ? -11.653 -2.155 21.893 1.00 90.50 161 PRO A CA 1
ATOM 1259 C C . PRO A 1 161 ? -10.950 -3.364 21.286 1.00 90.50 161 PRO A C 1
ATOM 1261 O O . PRO A 1 161 ? -11.264 -4.517 21.592 1.00 90.50 161 PRO A O 1
ATOM 1264 N N . VAL A 1 162 ? -9.948 -3.083 20.463 1.00 91.62 162 VAL A N 1
ATOM 1265 C CA . VAL A 1 162 ? -8.968 -4.060 20.002 1.00 91.62 162 VAL A CA 1
ATOM 1266 C C . VAL A 1 162 ? -7.582 -3.549 20.354 1.00 91.62 162 VAL A C 1
ATOM 1268 O O . VAL A 1 162 ? -7.194 -2.450 19.955 1.00 91.62 162 VAL A O 1
ATOM 1271 N N . TYR A 1 163 ? -6.850 -4.375 21.095 1.00 90.25 163 TYR A N 1
ATOM 1272 C CA . TYR A 1 163 ? -5.480 -4.095 21.480 1.00 90.25 163 TYR A CA 1
ATOM 1273 C 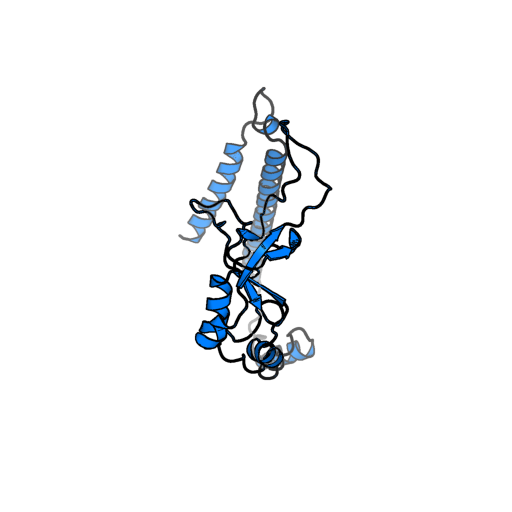C . TYR A 1 163 ? -4.535 -4.551 20.373 1.00 90.25 163 TYR A C 1
ATOM 1275 O O . TYR A 1 163 ? -4.596 -5.701 19.936 1.00 90.25 163 TYR A O 1
ATOM 1283 N N . LEU A 1 164 ? -3.723 -3.625 19.874 1.00 88.50 164 LEU A N 1
ATOM 1284 C CA . LEU A 1 164 ? -2.727 -3.871 18.833 1.00 88.50 164 LEU A CA 1
ATOM 1285 C C . LEU A 1 164 ? -1.386 -3.318 19.310 1.00 88.50 164 LEU A C 1
ATOM 1287 O O . LEU A 1 164 ? -1.334 -2.287 19.984 1.00 88.50 164 LEU A O 1
ATOM 1291 N N . ASP A 1 165 ? -0.308 -3.985 18.918 1.00 85.88 165 ASP A N 1
ATOM 1292 C CA . ASP A 1 165 ? 1.044 -3.478 19.130 1.00 85.88 165 ASP A CA 1
ATOM 1293 C C . ASP A 1 165 ? 1.324 -2.308 18.183 1.00 85.88 165 ASP A C 1
ATOM 1295 O O . ASP A 1 165 ? 0.726 -2.205 17.104 1.00 85.88 165 ASP A O 1
ATOM 1299 N N . GLY A 1 166 ? 2.299 -1.462 18.526 1.00 79.06 166 GLY A N 1
ATOM 1300 C CA . GLY A 1 166 ? 2.667 -0.303 17.707 1.00 79.06 166 GLY A CA 1
ATOM 1301 C C . GLY A 1 166 ? 2.930 -0.657 16.236 1.00 79.06 166 GLY A C 1
ATOM 1302 O O . GLY A 1 166 ? 2.477 0.056 15.343 1.00 79.06 166 GLY A O 1
ATOM 1303 N N . HIS A 1 167 ? 3.551 -1.808 15.959 1.00 82.12 167 HIS A N 1
ATOM 1304 C CA . HIS A 1 167 ? 3.831 -2.254 14.588 1.00 82.12 167 HIS A CA 1
ATOM 1305 C C . HIS A 1 167 ? 2.584 -2.700 13.798 1.00 82.12 167 HIS A C 1
ATOM 1307 O O . HIS A 1 167 ? 2.585 -2.670 12.571 1.00 82.12 167 HIS A O 1
ATOM 1313 N N . GLN A 1 168 ? 1.506 -3.095 14.480 1.00 84.25 168 GLN A N 1
ATOM 1314 C CA . GLN A 1 168 ? 0.247 -3.536 13.861 1.00 84.25 168 GLN A CA 1
ATOM 1315 C C . GLN A 1 168 ? -0.801 -2.409 13.806 1.00 84.25 168 GLN A C 1
ATOM 1317 O O . GLN A 1 168 ? -1.937 -2.625 13.379 1.00 84.25 168 GLN A O 1
ATOM 1322 N N . SER A 1 169 ? -0.425 -1.197 14.223 1.00 89.56 169 SER A N 1
ATOM 1323 C CA . SER A 1 169 ? -1.317 -0.043 14.346 1.00 89.56 169 SER A CA 1
ATOM 1324 C C . SER A 1 169 ? -1.452 0.794 13.065 1.00 89.56 169 SER A C 1
ATOM 1326 O O . SER A 1 169 ? -1.905 1.931 13.127 1.00 89.56 169 SER A O 1
ATOM 1328 N N . THR A 1 170 ? -1.086 0.263 11.894 1.00 93.62 170 THR A N 1
ATOM 1329 C CA . THR A 1 170 ? -1.121 0.992 10.613 1.00 93.62 170 THR A CA 1
ATOM 1330 C C . THR A 1 170 ? -2.128 0.377 9.645 1.00 93.62 170 THR A C 1
ATOM 1332 O O . THR A 1 170 ? -2.189 -0.839 9.459 1.00 93.62 170 THR A O 1
ATOM 1335 N N . CYS A 1 171 ? -2.908 1.217 8.967 1.00 94.62 171 CYS A N 1
ATOM 1336 C CA . CYS A 1 171 ? -3.832 0.768 7.935 1.00 94.62 171 CYS A CA 1
ATOM 1337 C C . CYS A 1 171 ? -3.089 0.427 6.639 1.00 94.62 171 CYS A C 1
ATOM 1339 O O . CYS A 1 171 ? -2.497 1.307 6.026 1.00 94.62 171 CYS A O 1
ATOM 1341 N N . ALA A 1 172 ? -3.191 -0.806 6.132 1.00 93.69 172 ALA A N 1
ATOM 1342 C CA . ALA A 1 172 ? -2.472 -1.181 4.904 1.00 93.69 172 ALA A CA 1
ATOM 1343 C C . ALA A 1 172 ? -3.022 -0.537 3.610 1.00 93.69 172 ALA A C 1
ATOM 1345 O O . ALA A 1 172 ? -2.408 -0.678 2.557 1.00 93.69 172 ALA A O 1
ATOM 1346 N N . ILE A 1 173 ? -4.174 0.149 3.667 1.00 94.81 173 ILE A N 1
ATOM 1347 C CA . ILE A 1 173 ? -4.772 0.830 2.505 1.00 94.81 173 ILE A CA 1
ATOM 1348 C C . ILE A 1 173 ? -4.255 2.269 2.391 1.00 94.81 173 ILE A C 1
ATOM 1350 O O . ILE A 1 173 ? -3.742 2.640 1.342 1.00 94.81 173 ILE A O 1
ATOM 1354 N N . CYS A 1 174 ? -4.383 3.079 3.451 1.00 95.31 174 CYS A N 1
ATOM 1355 C CA . CYS A 1 174 ? -3.914 4.474 3.447 1.00 95.31 174 CYS A CA 1
ATOM 1356 C C . CYS A 1 174 ? -2.496 4.659 4.002 1.00 95.31 174 CYS A C 1
ATOM 1358 O O . CYS A 1 174 ? -1.939 5.737 3.860 1.00 95.31 174 CYS A O 1
ATOM 1360 N N . GLN A 1 175 ? -1.910 3.624 4.610 1.00 94.44 175 GLN A N 1
ATOM 1361 C CA . GLN A 1 175 ? -0.583 3.645 5.242 1.00 94.44 175 GLN A CA 1
ATOM 1362 C C . GLN A 1 175 ? -0.458 4.612 6.433 1.00 94.44 175 GLN A C 1
ATOM 1364 O O . GLN A 1 175 ? 0.643 4.932 6.870 1.00 94.44 175 GLN A O 1
ATOM 1369 N N . GLU A 1 176 ? -1.585 5.038 7.006 1.00 94.12 176 GLU A N 1
ATOM 1370 C CA . GLU A 1 176 ? -1.630 5.892 8.195 1.00 94.12 176 GLU A CA 1
ATOM 1371 C C . GLU A 1 176 ? -1.829 5.068 9.474 1.00 94.12 176 GLU A C 1
ATOM 1373 O O . GLU A 1 176 ? -2.448 3.999 9.458 1.00 94.12 176 GLU A O 1
ATOM 1378 N N . HIS A 1 177 ? -1.302 5.578 10.590 1.00 92.56 177 HIS A N 1
ATOM 1379 C CA . HIS A 1 177 ? -1.456 4.972 11.912 1.00 92.56 177 HIS A CA 1
ATOM 1380 C C . HIS A 1 177 ? -2.859 5.226 12.476 1.00 92.56 177 HIS A C 1
ATOM 1382 O O . HIS A 1 177 ? -3.405 6.318 12.321 1.00 92.56 177 HIS A O 1
ATOM 1388 N N . TYR A 1 178 ? -3.416 4.243 13.179 1.00 93.06 178 TYR A N 1
ATOM 1389 C CA . TYR A 1 178 ? -4.679 4.369 13.894 1.00 93.06 178 TYR A CA 1
ATOM 1390 C C . TYR A 1 178 ? -4.538 5.344 15.055 1.00 93.06 178 TYR A C 1
ATOM 1392 O O . TYR A 1 178 ? -3.590 5.263 15.844 1.00 93.06 178 TYR A O 1
ATOM 1400 N N . THR A 1 179 ? -5.506 6.246 15.205 1.00 89.31 179 THR A N 1
ATOM 1401 C CA . THR A 1 179 ? -5.495 7.157 16.346 1.00 89.31 179 THR A CA 1
ATOM 1402 C C . THR A 1 179 ? -6.120 6.490 17.576 1.00 89.31 179 THR A C 1
ATOM 1404 O O . THR A 1 179 ? -7.190 5.880 17.478 1.00 89.31 179 THR A O 1
ATOM 1407 N N . PRO A 1 180 ? -5.467 6.569 18.753 1.00 87.62 180 PRO A N 1
ATOM 1408 C CA . PRO A 1 180 ? -6.065 6.082 19.987 1.00 87.62 180 PRO A CA 1
ATOM 1409 C C . PRO A 1 180 ? -7.261 6.966 20.387 1.00 87.62 180 PRO A C 1
ATOM 1411 O O . PRO A 1 180 ? -7.298 8.149 20.022 1.00 87.62 180 PRO A O 1
ATOM 1414 N N . PRO A 1 181 ? -8.225 6.443 21.168 1.00 87.62 181 PRO A N 1
ATOM 1415 C CA . PRO A 1 181 ? -9.421 7.168 21.556 1.00 87.62 181 PRO A CA 1
ATOM 1416 C C . PRO A 1 181 ? -9.046 8.389 22.391 1.00 87.62 181 PRO A C 1
ATOM 1418 O O . PRO A 1 181 ? -8.268 8.297 23.338 1.00 87.62 181 PRO A O 1
ATOM 1421 N N . ARG A 1 182 ? -9.602 9.550 22.052 1.00 85.38 182 ARG A N 1
ATOM 1422 C CA . ARG A 1 182 ? -9.357 10.802 22.779 1.00 85.38 182 ARG A CA 1
ATOM 1423 C C . ARG A 1 182 ? -10.608 11.239 23.518 1.00 85.38 182 ARG A C 1
ATOM 1425 O O . ARG A 1 182 ? -11.727 10.976 23.075 1.00 85.38 182 ARG A O 1
ATOM 1432 N N . ILE A 1 183 ? -10.424 11.951 24.627 1.00 82.56 183 ILE A N 1
ATOM 1433 C CA . ILE A 1 183 ? -11.533 12.568 25.361 1.00 82.56 183 ILE A CA 1
ATOM 1434 C C . ILE A 1 183 ? -12.245 13.540 24.411 1.00 82.56 183 ILE A C 1
ATOM 1436 O O . ILE A 1 183 ? -11.637 14.463 23.867 1.00 82.56 183 ILE A O 1
ATOM 1440 N N . GLY A 1 184 ? -13.523 13.269 24.148 1.00 76.44 184 GLY A N 1
ATOM 1441 C CA . GLY A 1 184 ? -14.365 14.103 23.301 1.00 76.44 184 GLY A CA 1
ATOM 1442 C C . GLY A 1 184 ? -14.930 15.305 24.057 1.00 76.44 184 GLY A C 1
ATOM 1443 O O . GLY A 1 184 ? -14.670 15.510 25.237 1.00 76.44 184 GLY A O 1
ATOM 1444 N N . ARG A 1 185 ? -15.770 16.093 23.374 1.00 75.25 185 ARG A N 1
ATOM 1445 C CA . ARG A 1 185 ? -16.590 17.136 24.025 1.00 75.25 185 ARG A CA 1
ATOM 1446 C C . ARG A 1 185 ? -17.770 16.556 24.822 1.00 75.25 185 ARG A C 1
ATOM 1448 O O . ARG A 1 185 ? -18.417 17.278 25.566 1.00 75.25 185 ARG A O 1
ATOM 1455 N N . THR A 1 186 ? -18.069 15.275 24.622 1.00 79.88 186 THR A N 1
ATOM 1456 C CA . THR A 1 186 ? -19.176 14.524 25.229 1.00 79.88 186 THR A CA 1
ATOM 1457 C C . THR A 1 186 ? -18.665 13.532 26.272 1.00 79.88 186 THR A C 1
ATOM 1459 O O . THR A 1 186 ? -17.464 13.300 26.366 1.00 79.88 186 THR A O 1
ATOM 1462 N N . ILE A 1 187 ? -19.580 12.869 26.993 1.00 77.12 187 ILE A N 1
ATOM 1463 C CA . ILE A 1 187 ? -19.244 11.770 27.919 1.00 77.12 187 ILE A CA 1
ATOM 1464 C C . ILE A 1 187 ? -18.539 10.583 27.232 1.00 77.12 187 ILE A C 1
ATOM 1466 O O . ILE A 1 187 ? -17.803 9.852 27.890 1.00 77.12 187 ILE A O 1
ATOM 1470 N N . LEU A 1 188 ? -18.744 10.406 25.918 1.00 82.50 188 LEU A N 1
ATOM 1471 C CA . LEU A 1 188 ? -18.090 9.380 25.102 1.00 82.50 188 LEU A CA 1
ATOM 1472 C C . LEU A 1 188 ? -16.762 9.870 24.516 1.00 82.50 188 LEU A C 1
ATOM 1474 O O . LEU A 1 188 ? -16.631 11.032 24.112 1.00 82.50 188 LEU A O 1
ATOM 1478 N N . MET A 1 189 ? -15.801 8.952 24.419 1.00 82.25 189 MET A N 1
ATOM 1479 C CA . MET A 1 189 ? -14.531 9.177 23.731 1.00 82.25 189 MET A CA 1
ATOM 1480 C C . MET A 1 189 ? -14.728 9.237 22.212 1.00 82.25 189 MET A C 1
ATOM 1482 O O . MET A 1 189 ? -15.621 8.603 21.650 1.00 82.25 189 MET A O 1
ATOM 1486 N N . ARG A 1 190 ? -13.861 9.984 21.526 1.00 84.94 190 ARG A N 1
ATOM 1487 C CA . ARG A 1 190 ? -13.791 10.017 20.063 1.00 84.94 190 ARG A CA 1
ATOM 1488 C C . ARG A 1 190 ? -12.696 9.060 19.603 1.00 84.94 190 ARG A C 1
ATOM 1490 O O . ARG A 1 190 ? -11.537 9.262 19.950 1.00 84.94 190 ARG A O 1
ATOM 1497 N N . ALA A 1 191 ? -13.067 8.055 18.819 1.00 87.06 191 ALA A N 1
ATOM 1498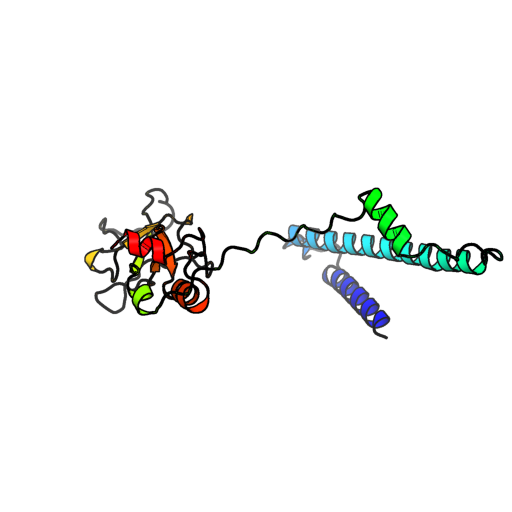 C CA . ALA A 1 191 ? -12.149 7.090 18.224 1.00 87.06 191 ALA A CA 1
ATOM 1499 C C . ALA A 1 191 ? -12.409 6.976 16.720 1.00 87.06 191 ALA A C 1
ATOM 1501 O O . ALA A 1 191 ? -13.552 7.142 16.279 1.00 87.06 191 ALA A O 1
ATOM 1502 N N . ASP A 1 192 ? -11.366 6.666 15.953 1.00 89.56 192 ASP A N 1
ATOM 1503 C CA . ASP A 1 192 ? -11.533 6.369 14.536 1.00 89.56 192 ASP A CA 1
ATOM 1504 C C . ASP A 1 192 ? -12.272 5.033 14.366 1.00 89.56 192 ASP A C 1
ATOM 1506 O O . ASP A 1 192 ? -11.916 4.043 15.014 1.00 89.56 192 ASP A O 1
ATOM 1510 N N . PRO A 1 193 ? -13.316 4.978 13.520 1.00 92.88 193 PRO A N 1
ATOM 1511 C CA . PRO A 1 193 ? -14.032 3.741 13.267 1.00 92.88 193 PRO A CA 1
ATOM 1512 C C . PRO A 1 193 ? -13.158 2.820 12.415 1.00 92.88 193 PRO A C 1
ATOM 1514 O O . PRO A 1 193 ? -12.862 3.107 11.249 1.00 92.88 193 PRO A O 1
ATOM 1517 N N . LEU A 1 194 ? -12.766 1.688 12.986 1.00 95.19 194 LEU A N 1
ATOM 1518 C CA . LEU A 1 194 ? -12.033 0.640 12.288 1.00 95.19 194 LEU A CA 1
ATOM 1519 C C . LEU A 1 194 ? -12.973 -0.527 12.017 1.00 95.19 194 LEU A C 1
ATOM 1521 O O . LEU A 1 194 ? -13.882 -0.791 12.796 1.00 95.19 194 LEU A O 1
ATOM 1525 N N . LYS A 1 195 ? -12.765 -1.254 10.925 1.00 94.81 195 LYS A N 1
ATOM 1526 C CA . LYS A 1 195 ? -13.497 -2.488 10.634 1.00 94.81 195 LYS A CA 1
ATOM 1527 C C . LYS A 1 195 ? -12.560 -3.672 10.702 1.00 94.81 195 LYS A C 1
ATOM 1529 O O . LYS A 1 195 ? -11.477 -3.658 10.114 1.00 94.81 195 LYS A O 1
ATOM 1534 N N . ARG A 1 196 ? -13.017 -4.715 11.386 1.00 94.88 196 ARG A N 1
ATOM 1535 C CA . ARG A 1 196 ? -12.344 -6.008 11.441 1.00 94.88 196 ARG A CA 1
ATOM 1536 C C . ARG A 1 196 ? -13.003 -6.957 10.447 1.00 94.88 196 ARG A C 1
ATOM 1538 O O . ARG A 1 196 ? -14.194 -7.246 10.548 1.00 94.88 196 ARG A O 1
ATOM 1545 N N . LEU A 1 197 ? -12.225 -7.438 9.484 1.00 94.56 197 LEU A N 1
ATOM 1546 C CA . LEU A 1 197 ? -12.676 -8.445 8.523 1.00 94.56 197 LEU A CA 1
ATOM 1547 C C . LEU A 1 197 ? -12.767 -9.832 9.185 1.00 94.56 197 LEU A C 1
ATOM 1549 O O . LEU A 1 197 ? -12.109 -10.071 10.201 1.00 94.56 197 LEU A O 1
ATOM 1553 N N . PRO A 1 198 ? -13.499 -10.794 8.590 1.00 92.75 198 PRO A N 1
ATOM 1554 C CA . PRO A 1 198 ? -13.583 -12.158 9.119 1.00 92.75 198 PRO A CA 1
ATOM 1555 C C . PRO A 1 198 ? -12.221 -12.874 9.146 1.00 92.75 198 PRO A C 1
ATOM 1557 O O . PRO A 1 198 ? -11.979 -13.738 9.982 1.00 92.75 198 PRO A O 1
ATOM 1560 N N . CYS A 1 199 ? -11.278 -12.453 8.296 1.00 93.44 199 CYS A N 1
ATOM 1561 C CA . CYS A 1 199 ? -9.882 -12.893 8.326 1.00 93.44 199 CYS A CA 1
ATOM 1562 C C . CYS A 1 199 ? -9.036 -12.226 9.435 1.00 93.44 199 CYS A C 1
ATOM 1564 O O . CYS A 1 199 ? -7.819 -12.375 9.430 1.00 93.44 199 CYS A O 1
ATOM 1566 N N . LYS A 1 200 ? -9.657 -11.472 10.354 1.00 92.50 200 LYS A N 1
ATOM 1567 C CA . LYS A 1 200 ? -9.067 -10.757 11.503 1.00 92.50 200 LYS A CA 1
ATOM 1568 C C . LYS A 1 200 ? -8.205 -9.525 11.194 1.00 92.50 200 LYS A C 1
ATOM 1570 O O . LYS A 1 200 ? -7.848 -8.829 12.137 1.00 92.50 200 LYS A O 1
ATOM 1575 N N . HIS A 1 201 ? -7.930 -9.211 9.928 1.00 94.00 201 HIS A N 1
ATOM 1576 C CA . HIS A 1 201 ? -7.261 -7.960 9.544 1.00 94.00 201 HIS A CA 1
ATOM 1577 C C . HIS A 1 201 ? -8.154 -6.739 9.797 1.00 94.00 201 HIS A C 1
ATOM 1579 O O . HIS A 1 201 ? -9.375 -6.807 9.626 1.00 94.00 201 HIS A O 1
ATOM 1585 N N . ILE A 1 202 ? -7.529 -5.631 10.193 1.00 95.06 202 ILE A N 1
ATOM 1586 C CA . ILE A 1 202 ? -8.190 -4.395 10.620 1.00 95.06 202 ILE A CA 1
ATOM 1587 C C . ILE A 1 202 ? -7.788 -3.269 9.672 1.00 95.06 202 ILE A C 1
ATOM 1589 O O . ILE A 1 202 ? -6.640 -3.212 9.236 1.00 95.06 202 ILE A O 1
ATOM 1593 N N . PHE A 1 203 ? -8.742 -2.400 9.342 1.00 95.88 203 PHE A N 1
ATOM 1594 C CA . PHE A 1 203 ? -8.553 -1.238 8.472 1.00 95.88 203 PHE A CA 1
ATOM 1595 C C . PHE A 1 203 ? -9.478 -0.099 8.914 1.00 95.88 203 PHE A C 1
ATOM 1597 O O . PHE A 1 203 ? -10.487 -0.353 9.571 1.00 95.88 203 PHE A O 1
ATOM 1604 N N . HIS A 1 204 ? -9.208 1.142 8.501 1.00 96.06 204 HIS A N 1
ATOM 1605 C CA . HIS A 1 204 ? -10.189 2.225 8.635 1.00 96.06 204 HIS A CA 1
ATOM 1606 C C . HIS A 1 204 ? -11.486 1.868 7.906 1.00 96.06 204 HIS A C 1
ATOM 1608 O O . HIS A 1 204 ? -11.433 1.401 6.763 1.00 96.06 204 HIS A O 1
ATOM 1614 N N . ALA A 1 205 ? -12.636 2.128 8.536 1.00 94.75 205 ALA A N 1
ATOM 1615 C CA . ALA A 1 205 ? -13.949 1.843 7.958 1.00 94.75 205 ALA A CA 1
ATOM 1616 C C . ALA A 1 205 ? -14.101 2.484 6.570 1.00 94.75 205 ALA A C 1
ATOM 1618 O O . ALA A 1 205 ? -14.476 1.813 5.619 1.00 94.75 205 ALA A O 1
ATOM 1619 N N . THR A 1 206 ? -13.697 3.746 6.421 1.00 94.50 206 THR A N 1
ATOM 1620 C CA . THR A 1 206 ? -13.755 4.483 5.149 1.00 94.50 206 THR A CA 1
ATOM 1621 C C . THR A 1 206 ? -12.914 3.836 4.046 1.00 94.50 206 THR A C 1
ATOM 1623 O O . THR A 1 206 ? -13.387 3.681 2.920 1.00 94.50 206 THR A O 1
ATOM 1626 N N . CYS A 1 207 ? -11.682 3.430 4.361 1.00 95.19 207 CYS A N 1
ATOM 1627 C CA . CYS A 1 207 ? -10.759 2.840 3.395 1.00 95.19 207 CYS A CA 1
ATOM 1628 C C . CYS A 1 207 ? -11.243 1.472 2.908 1.00 95.19 207 CYS A C 1
ATOM 1630 O O . CYS A 1 207 ? -11.265 1.203 1.705 1.00 95.19 207 CYS A O 1
ATOM 1632 N N . ILE A 1 208 ? -11.640 0.599 3.835 1.00 95.00 208 ILE A N 1
ATOM 1633 C CA . ILE A 1 208 ? -12.062 -0.757 3.477 1.00 95.00 208 ILE A CA 1
ATOM 1634 C C . ILE A 1 208 ? -13.448 -0.779 2.838 1.00 95.00 208 ILE A C 1
ATOM 1636 O O . ILE A 1 208 ? -13.699 -1.607 1.965 1.00 95.00 208 ILE A O 1
ATOM 1640 N N . ASP A 1 209 ? -14.319 0.167 3.188 1.00 93.94 209 ASP A N 1
ATOM 1641 C CA . ASP A 1 209 ? -15.636 0.289 2.572 1.00 93.94 209 ASP A CA 1
ATOM 1642 C C . ASP A 1 209 ? -15.529 0.655 1.093 1.00 93.94 209 ASP A C 1
ATOM 1644 O O . ASP A 1 209 ? -16.204 0.052 0.256 1.00 93.94 209 ASP A O 1
ATOM 1648 N N . GLN A 1 210 ? -14.629 1.574 0.735 1.00 93.69 210 GLN A N 1
ATOM 1649 C CA . GLN A 1 210 ? -14.344 1.893 -0.667 1.00 93.69 210 GLN A CA 1
ATOM 1650 C C . GLN A 1 210 ? -13.764 0.691 -1.422 1.00 93.69 210 GLN A C 1
ATOM 1652 O O . GLN A 1 210 ? -14.162 0.430 -2.560 1.00 93.69 210 GLN A O 1
ATOM 1657 N N . TRP A 1 211 ? -12.869 -0.067 -0.785 1.00 93.69 211 TRP A N 1
ATOM 1658 C CA . TRP A 1 211 ? -12.276 -1.263 -1.381 1.00 93.69 211 TRP A CA 1
ATOM 1659 C C . TRP A 1 211 ? -13.316 -2.351 -1.667 1.00 93.69 211 TRP A C 1
ATOM 1661 O O . TRP A 1 211 ? -13.388 -2.856 -2.788 1.00 93.69 211 TRP A O 1
ATOM 1671 N N . LEU A 1 212 ? -14.142 -2.689 -0.675 1.00 93.19 212 LEU A N 1
ATOM 1672 C CA . LEU A 1 212 ? -15.118 -3.774 -0.777 1.00 93.19 212 LEU A CA 1
ATOM 1673 C C . LEU A 1 212 ? -16.329 -3.406 -1.641 1.00 93.19 212 LEU A C 1
ATOM 1675 O O . LEU A 1 212 ? -16.922 -4.298 -2.241 1.00 93.19 212 LEU A O 1
ATOM 1679 N N . SER A 1 213 ? -16.689 -2.121 -1.730 1.00 89.62 213 SER A N 1
ATOM 1680 C CA . SER A 1 213 ? -17.824 -1.662 -2.549 1.00 89.62 213 SER A CA 1
ATOM 1681 C C . SER A 1 213 ? -17.475 -1.439 -4.023 1.00 89.62 213 SER A C 1
ATOM 1683 O O . SER A 1 213 ? -18.301 -1.722 -4.886 1.00 89.62 213 SER A O 1
ATOM 1685 N N . ARG A 1 214 ? -16.277 -0.921 -4.335 1.00 86.81 214 ARG A N 1
ATOM 1686 C CA . ARG A 1 214 ? -15.884 -0.566 -5.717 1.00 86.81 214 ARG A CA 1
ATOM 1687 C C . ARG A 1 214 ? -14.846 -1.501 -6.322 1.00 86.81 214 ARG A C 1
ATOM 1689 O O . ARG A 1 214 ? -14.768 -1.620 -7.539 1.00 86.81 214 ARG A O 1
ATOM 1696 N N . GLY A 1 215 ? -13.996 -2.083 -5.483 1.00 83.94 215 GLY A N 1
ATOM 1697 C CA . GLY A 1 215 ? -12.829 -2.841 -5.910 1.00 83.94 215 GLY A CA 1
ATOM 1698 C C . GLY A 1 215 ? -13.115 -4.329 -6.030 1.00 83.94 215 GLY A C 1
ATOM 1699 O O . GLY A 1 215 ? -13.206 -4.858 -7.137 1.00 83.94 215 GLY A O 1
ATOM 1700 N N . ALA A 1 216 ? -13.145 -5.016 -4.890 1.00 86.69 216 ALA A N 1
ATOM 1701 C CA . ALA A 1 216 ? -13.151 -6.473 -4.812 1.00 86.69 216 ALA A CA 1
ATOM 1702 C C . ALA A 1 216 ? -13.685 -6.953 -3.461 1.00 86.69 216 ALA A C 1
ATOM 1704 O O . ALA A 1 216 ? -13.351 -6.370 -2.433 1.00 86.69 216 ALA A O 1
ATOM 1705 N N . GLY A 1 217 ? -14.412 -8.071 -3.435 1.00 91.12 217 GLY A N 1
ATOM 1706 C CA . GLY A 1 217 ? -14.909 -8.690 -2.199 1.00 91.12 217 GLY A CA 1
ATOM 1707 C C . GLY A 1 217 ? -13.860 -9.447 -1.366 1.00 91.12 217 GLY A C 1
ATOM 1708 O O . GLY A 1 217 ? -14.204 -10.403 -0.666 1.00 91.12 217 GLY A O 1
ATOM 1709 N N . ASN A 1 218 ? -12.580 -9.077 -1.462 1.00 92.62 218 ASN A N 1
ATOM 1710 C CA . ASN A 1 218 ? -11.458 -9.741 -0.796 1.00 92.62 218 ASN A CA 1
ATOM 1711 C C . ASN A 1 218 ? -10.702 -8.807 0.160 1.00 92.62 218 ASN A C 1
ATOM 1713 O O . ASN A 1 218 ? -10.729 -7.584 0.041 1.00 92.62 218 ASN A O 1
ATOM 1717 N N . CYS A 1 219 ? -9.991 -9.402 1.116 1.00 93.31 219 CYS A N 1
ATOM 1718 C CA . CYS A 1 219 ? -9.078 -8.665 1.980 1.00 93.31 219 CYS A CA 1
ATOM 1719 C C . CYS A 1 219 ? -7.866 -8.148 1.172 1.00 93.31 219 CYS A C 1
ATOM 1721 O O . CYS A 1 219 ? -7.199 -8.965 0.536 1.00 93.31 219 CYS A O 1
ATOM 1723 N N . PRO A 1 220 ? -7.503 -6.851 1.249 1.00 93.00 220 PRO A N 1
ATOM 1724 C CA . PRO A 1 220 ? -6.314 -6.312 0.575 1.00 93.00 220 PRO A CA 1
ATOM 1725 C C . PRO A 1 220 ? -4.993 -6.934 1.047 1.00 93.00 220 PRO A C 1
ATOM 1727 O O . PRO A 1 220 ? -4.013 -6.919 0.313 1.00 93.00 220 PRO A O 1
ATOM 1730 N N . PHE A 1 221 ? -4.964 -7.463 2.274 1.00 92.06 221 PHE A N 1
ATOM 1731 C CA . PHE A 1 221 ? -3.747 -7.978 2.901 1.00 92.06 221 PHE A CA 1
ATOM 1732 C C . PHE A 1 221 ? -3.517 -9.466 2.609 1.00 92.06 221 PHE A C 1
ATOM 1734 O O . PHE A 1 221 ? -2.442 -9.852 2.170 1.00 92.06 221 PHE A O 1
ATOM 1741 N N . CYS A 1 222 ? -4.531 -10.315 2.818 1.00 92.81 222 CYS A N 1
ATOM 1742 C CA . CYS A 1 222 ? -4.402 -11.770 2.648 1.00 92.81 222 CYS A CA 1
ATOM 1743 C C . CYS A 1 222 ? -5.179 -12.353 1.461 1.00 92.81 222 CYS A C 1
ATOM 1745 O O . CYS A 1 222 ? -5.189 -13.567 1.283 1.00 92.81 222 CYS A O 1
ATOM 1747 N N . ASN A 1 223 ? -5.865 -11.521 0.671 1.00 91.56 223 ASN A N 1
ATOM 1748 C CA . ASN A 1 223 ? -6.668 -11.928 -0.488 1.00 91.56 223 ASN A CA 1
ATOM 1749 C C . ASN A 1 223 ? -7.833 -12.902 -0.176 1.00 91.56 223 ASN A C 1
ATOM 1751 O O . ASN A 1 223 ? -8.468 -13.427 -1.088 1.00 91.56 223 ASN A O 1
ATOM 1755 N N . ALA A 1 224 ? -8.157 -13.131 1.101 1.00 91.06 224 ALA A N 1
ATOM 1756 C CA . ALA A 1 224 ? -9.270 -13.988 1.506 1.00 91.06 224 ALA A CA 1
ATOM 1757 C C . ALA A 1 224 ? -10.630 -13.356 1.155 1.00 91.06 224 ALA A C 1
ATOM 1759 O O . ALA A 1 224 ? -10.820 -12.151 1.339 1.00 91.06 224 ALA A O 1
ATOM 1760 N N . SER A 1 225 ? -11.586 -14.171 0.691 1.00 90.75 225 SER A N 1
ATOM 1761 C CA . SER A 1 225 ? -12.967 -13.739 0.423 1.00 90.75 225 SER A CA 1
ATOM 1762 C C . SER A 1 225 ? -13.665 -13.320 1.716 1.00 90.75 225 SER A C 1
ATOM 1764 O O . SER A 1 225 ? -13.805 -14.114 2.651 1.00 90.75 225 SER A O 1
ATOM 1766 N N . VAL A 1 226 ? -14.144 -12.076 1.756 1.00 92.06 226 VAL A N 1
ATOM 1767 C CA . VAL A 1 226 ? -14.885 -11.542 2.907 1.00 92.06 226 VAL A CA 1
ATOM 1768 C C . VAL A 1 226 ? -16.265 -12.184 2.999 1.00 92.06 226 VAL A C 1
ATOM 1770 O O . VAL A 1 226 ? -16.705 -12.528 4.091 1.00 92.06 226 VAL A O 1
ATOM 1773 N N . ARG A 1 227 ? -16.921 -12.412 1.855 1.00 90.06 227 ARG A N 1
ATOM 1774 C CA . ARG A 1 227 ? -18.247 -13.041 1.780 1.00 90.06 227 ARG A CA 1
ATOM 1775 C C . ARG A 1 227 ? -18.234 -14.459 2.357 1.00 90.06 227 ARG A C 1
ATOM 1777 O O . ARG A 1 227 ? -19.108 -14.801 3.146 1.00 90.06 227 ARG A O 1
ATOM 1784 N N . ASN A 1 228 ? -17.201 -15.242 2.036 1.00 89.38 228 ASN A N 1
ATOM 1785 C CA . ASN A 1 228 ? -17.050 -16.603 2.560 1.00 89.38 228 ASN A CA 1
ATOM 1786 C C . ASN A 1 228 ? -16.804 -16.586 4.074 1.00 89.38 228 ASN A C 1
ATOM 1788 O O . ASN A 1 228 ? -17.358 -17.405 4.799 1.00 89.38 228 ASN A O 1
ATOM 1792 N N . GLY A 1 229 ? -16.003 -15.631 4.558 1.00 86.38 229 GLY A N 1
ATOM 1793 C CA . GLY A 1 229 ? -15.758 -15.468 5.989 1.00 86.38 229 GLY A CA 1
ATOM 1794 C C . GLY A 1 229 ? -16.997 -15.017 6.770 1.00 86.38 229 GLY A C 1
ATOM 1795 O O . GLY A 1 229 ? -17.224 -15.511 7.866 1.00 86.38 229 GLY A O 1
ATOM 1796 N N . LEU A 1 230 ? -17.819 -14.128 6.201 1.00 86.56 230 LEU A N 1
ATOM 1797 C CA . LEU A 1 230 ? -19.100 -13.708 6.786 1.00 86.56 230 LEU A CA 1
ATOM 1798 C C . LEU A 1 230 ? -20.093 -14.873 6.876 1.00 86.56 230 LEU A C 1
ATOM 1800 O O . LEU A 1 230 ? -20.761 -15.015 7.893 1.00 86.56 230 LEU A O 1
ATOM 1804 N N . ALA A 1 231 ? -20.169 -15.712 5.839 1.00 85.50 231 ALA A N 1
ATOM 1805 C CA . ALA A 1 231 ? -21.033 -16.893 5.837 1.00 85.50 231 ALA A CA 1
ATOM 1806 C C . ALA A 1 231 ? -20.612 -17.939 6.883 1.00 85.50 231 ALA A C 1
ATOM 1808 O O . ALA A 1 231 ? -21.466 -18.620 7.428 1.00 85.50 231 ALA A O 1
ATOM 1809 N N . ALA A 1 232 ? -19.315 -18.050 7.185 1.00 83.56 232 ALA A N 1
ATOM 1810 C CA . ALA A 1 232 ? -18.803 -18.963 8.209 1.00 83.56 232 ALA A CA 1
ATOM 1811 C C . ALA A 1 232 ? -19.003 -18.462 9.655 1.00 83.56 232 ALA A C 1
ATOM 1813 O O . ALA A 1 232 ? -18.770 -19.217 10.595 1.00 83.56 232 ALA A O 1
ATOM 1814 N N . MET A 1 233 ? -19.361 -17.187 9.838 1.00 73.94 233 MET A N 1
ATOM 1815 C CA . MET A 1 233 ? -19.587 -16.557 11.147 1.00 73.94 233 MET A CA 1
ATOM 1816 C C . MET A 1 233 ? -21.075 -16.387 11.495 1.00 73.94 233 MET A C 1
ATOM 1818 O O . MET A 1 233 ? -21.372 -15.960 12.610 1.00 73.94 233 MET A O 1
ATOM 1822 N N . ALA A 1 234 ? -21.973 -16.655 10.542 1.00 61.75 234 ALA A N 1
ATOM 1823 C CA . ALA A 1 234 ? -23.427 -16.609 10.703 1.00 61.75 234 ALA A CA 1
ATOM 1824 C C . ALA A 1 234 ? -23.967 -17.975 11.140 1.00 61.75 234 ALA A C 1
ATOM 1826 O O . ALA A 1 234 ? -24.931 -17.975 11.935 1.00 61.75 234 ALA A O 1
#

Secondary structure (DSSP, 8-state):
-HHHHHHHHHHHHHHHHHHHT-S-S-SS--HHHH-HHHHHHHHHHHHHHHHHHHHHHHHHHHHHHHHHHHHHS----SSS-S---HHHHHHHHHHTT-SPPPPPPPPPP-PPPPPPPHHHHTTSEEEEEEE---TT---S----------SS-GGG-SS-EEEE-GGG-B-TTT-PBPPPPB--SSSSPB---EEE-TTS-EEEHHHHHHIIIII-SB-TTT--BHHHHHHTT-